Protein AF-A0A194XMP9-F1 (afdb_monomer)

Nearest PDB structures (foldseek):
  2n1g-assembly1_A  TM=3.815E-01  e=3.739E+00  Homo sapiens
  8co1-assembly1_O1  TM=3.368E-01  e=5.743E+00  Deinococcus radiodurans R1 = ATCC 13939 = DSM 20539

Radius of gyration: 33.45 Å; Cα contacts (8 Å, |Δi|>4): 252; chains: 1; bounding box: 95×64×89 Å

Secondary structure (DSSP, 8-state):
-----PPPHHHHHHHHHHHHHH--SS-HHHHHHHHHHHHHHHHHT-HHHHHHHHHHHHHHHHHS-HHHIIIIIHHHHHHHHH-GGGGGTTT-HHHHHHHHHHHHHHIIIII-PPPP------------S-TT-HHHHHHHHHHH-SS-SEEEEE--HHHHHHHHHHHHHT-SSS---EEEEEETTEEEEEE--HHHHHHHHHHHHHHHHHHHHHHTS-HHHHHHHHTTHHHHHHTTPPP-----------------S------------------------------------------

Foldseek 3Di:
DDDPPDDPPVVCVVCLVVLLVPQDLADPVSLVVLLVNLLVCVVVVVLVSNLSSLVSLLVNLLVDDLVCNLPRHLVSVQCLLPDPSNPSVLLDPSLLVSLLSNLLSNLCRQLNDQDDDDLQQAAAQQADPDPPPPLSVVVRVQNRDGNHQKDKDQADPVVVVVVVVSQCVVDPDDDNQWDWDDDDRITMTGGDPRVSVVSNVVSVVSVVVSLVSVVSHPLVSSCSSNPPCSVCSNVSHRDDPPPPPPPPPPPPPPPPPDDDDDDDDDDDDDDDDDDDDDDDDDDDDDDDDDDDDDDDDDD

Structure (mmCIF, N/CA/C/O backbone):
data_AF-A0A194XMP9-F1
#
_entry.id   AF-A0A194XMP9-F1
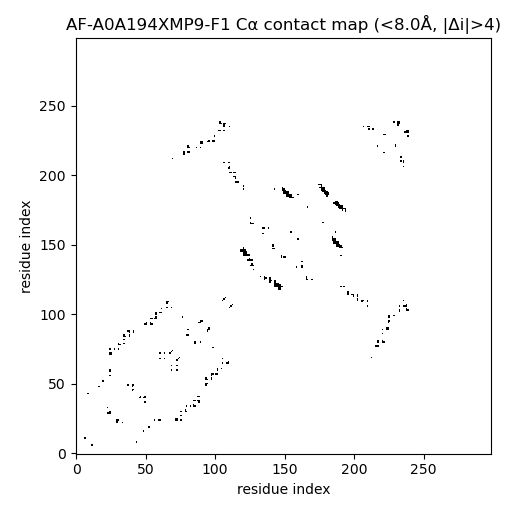#
loop_
_atom_site.group_PDB
_atom_site.id
_atom_site.type_symbol
_atom_site.label_atom_id
_atom_site.label_alt_id
_atom_site.label_comp_id
_atom_site.label_asym_id
_atom_site.label_entity_id
_atom_site.label_seq_id
_atom_site.pdbx_PDB_ins_code
_atom_site.Cartn_x
_atom_site.Cartn_y
_atom_site.Cartn_z
_atom_site.occupancy
_atom_site.B_iso_or_equiv
_atom_site.auth_seq_id
_atom_site.auth_comp_id
_atom_site.auth_asym_id
_atom_site.auth_atom_id
_atom_site.pdbx_PDB_model_num
ATOM 1 N N . MET A 1 1 ? -10.105 19.739 42.565 1.00 37.62 1 MET A N 1
ATOM 2 C CA . MET A 1 1 ? -10.948 18.569 42.892 1.00 37.62 1 MET A CA 1
ATOM 3 C C . MET A 1 1 ? -12.197 18.630 42.027 1.00 37.62 1 MET A C 1
ATOM 5 O O . MET A 1 1 ? -13.155 19.297 42.399 1.00 37.62 1 MET A O 1
ATOM 9 N N . SER A 1 2 ? -12.146 18.039 40.830 1.00 35.66 2 SER A N 1
ATOM 10 C CA . SER A 1 2 ? -13.318 17.951 39.954 1.00 35.66 2 SER A CA 1
ATOM 11 C C . SER A 1 2 ? -14.171 16.788 40.448 1.00 35.66 2 SER A C 1
ATOM 13 O O . SER A 1 2 ? -13.666 15.679 40.593 1.00 35.66 2 SER A O 1
ATOM 15 N N . LYS A 1 3 ? -15.427 17.048 40.814 1.00 40.38 3 LYS A N 1
ATOM 16 C CA . LYS A 1 3 ? -16.376 15.982 41.140 1.00 40.38 3 LYS A CA 1
ATOM 17 C C . LYS A 1 3 ? -16.770 15.335 39.817 1.00 40.38 3 LYS A C 1
ATOM 19 O O . LYS A 1 3 ? -17.573 15.917 39.090 1.00 40.38 3 LYS A O 1
ATOM 24 N N . ASP A 1 4 ? -16.197 14.174 39.514 1.00 48.47 4 ASP A N 1
ATOM 25 C CA . ASP A 1 4 ? -16.590 13.367 38.361 1.00 48.47 4 ASP A CA 1
ATOM 26 C C . ASP A 1 4 ? -18.076 13.029 38.481 1.00 48.47 4 ASP A C 1
ATOM 28 O O . ASP A 1 4 ? -18.499 12.184 39.275 1.00 48.47 4 ASP A O 1
ATOM 32 N N . LYS A 1 5 ? -18.898 13.749 37.716 1.00 57.41 5 LYS A N 1
ATOM 33 C CA . LYS A 1 5 ? -20.313 13.438 37.556 1.00 57.41 5 LYS A CA 1
ATOM 34 C C . LYS A 1 5 ? -20.394 12.153 36.737 1.00 57.41 5 LYS A C 1
ATOM 36 O O . LYS A 1 5 ? -20.405 12.198 35.513 1.00 57.41 5 LYS A O 1
ATOM 41 N N . LYS A 1 6 ? -20.424 11.003 37.414 1.00 68.75 6 LYS A N 1
ATOM 42 C CA . LYS A 1 6 ? -20.702 9.719 36.766 1.00 68.75 6 LYS A CA 1
ATOM 43 C C . LYS A 1 6 ? -22.128 9.745 36.222 1.00 68.75 6 LYS A C 1
ATOM 45 O O . LYS A 1 6 ? -23.075 9.962 36.979 1.00 68.75 6 LYS A O 1
ATOM 50 N N . ILE A 1 7 ? -22.269 9.545 34.916 1.00 72.38 7 ILE A N 1
ATOM 51 C CA . ILE A 1 7 ? -23.570 9.347 34.277 1.00 72.38 7 ILE A CA 1
ATOM 52 C C . ILE A 1 7 ? -24.155 8.036 34.836 1.00 72.38 7 ILE A C 1
ATOM 54 O O . ILE A 1 7 ? -23.459 7.021 34.826 1.00 72.38 7 ILE A O 1
ATOM 58 N N . PRO A 1 8 ? -25.392 8.033 35.362 1.00 81.00 8 PRO A N 1
ATOM 59 C CA . PRO A 1 8 ? -26.067 6.805 35.773 1.00 81.00 8 PRO A CA 1
ATOM 60 C C . PRO A 1 8 ? -26.157 5.790 34.624 1.00 81.00 8 PRO A C 1
ATOM 62 O O . PRO A 1 8 ? -26.529 6.169 33.514 1.00 81.00 8 PRO A O 1
ATOM 65 N N . SER A 1 9 ? -25.887 4.506 34.890 1.00 77.19 9 SER A N 1
ATOM 66 C CA . SER A 1 9 ? -25.814 3.454 33.857 1.00 77.19 9 SER A CA 1
ATOM 67 C C . SER A 1 9 ? -27.059 3.378 32.964 1.00 77.19 9 SER A C 1
ATOM 69 O O . SER A 1 9 ? -26.938 3.252 31.752 1.00 77.19 9 SER A O 1
ATOM 71 N N . TYR A 1 10 ? -28.255 3.567 33.533 1.00 81.00 10 TYR A N 1
ATOM 72 C CA . TYR A 1 10 ? -29.507 3.550 32.766 1.00 81.00 10 TYR A CA 1
ATOM 73 C C . TYR A 1 10 ? -29.615 4.712 31.761 1.00 81.00 10 TYR A C 1
ATOM 75 O O . TYR A 1 10 ? -30.151 4.539 30.671 1.00 81.00 10 TYR A O 1
ATOM 83 N N . LEU A 1 11 ? -29.092 5.901 32.094 1.00 78.38 11 LEU A N 1
ATOM 84 C CA . LEU A 1 11 ? -29.067 7.031 31.157 1.00 78.38 11 LEU A CA 1
ATOM 85 C C . LEU A 1 11 ? -28.063 6.785 30.038 1.00 78.38 11 LEU A C 1
ATOM 87 O O . LEU A 1 11 ? -28.318 7.169 28.900 1.00 78.38 11 LEU A O 1
ATOM 91 N N . PHE A 1 12 ? -26.942 6.134 30.350 1.00 82.81 12 PHE A N 1
ATOM 92 C CA . PHE A 1 12 ? -25.977 5.743 29.335 1.00 82.81 12 PHE A CA 1
ATOM 93 C C . PHE A 1 12 ? -26.604 4.773 28.331 1.00 82.81 12 PHE A C 1
ATOM 95 O O . PHE A 1 12 ? -26.549 5.044 27.139 1.00 82.81 12 PHE A O 1
ATOM 102 N N . GLU A 1 13 ? -27.277 3.716 28.792 1.00 77.88 13 GLU A N 1
ATOM 103 C CA . GLU A 1 13 ? -27.968 2.754 27.921 1.00 77.88 13 GLU A CA 1
ATOM 104 C C . GLU A 1 13 ? -29.004 3.421 27.002 1.00 77.88 13 GLU A C 1
ATOM 106 O O . GLU A 1 13 ? -29.062 3.112 25.812 1.00 77.88 13 GLU A O 1
ATOM 111 N N . ILE A 1 14 ? -29.769 4.391 27.520 1.00 82.25 14 ILE A N 1
ATOM 112 C CA . ILE A 1 14 ? -30.764 5.143 26.737 1.00 82.25 14 ILE A CA 1
ATOM 113 C C . ILE A 1 14 ? -30.101 6.022 25.664 1.00 82.25 14 ILE A C 1
ATOM 115 O O . ILE A 1 14 ? -30.605 6.128 24.546 1.00 82.25 14 ILE A O 1
ATOM 119 N N . LEU A 1 15 ? -28.980 6.671 25.988 1.00 83.62 15 LEU A N 1
ATOM 120 C CA . LEU A 1 15 ? -28.307 7.621 25.093 1.00 83.62 15 LEU A CA 1
ATOM 121 C C . LEU A 1 15 ? -27.335 6.950 24.116 1.00 83.62 15 LEU A C 1
ATOM 123 O O . LEU A 1 15 ? -26.986 7.535 23.087 1.00 83.62 15 LEU A O 1
ATOM 127 N N . LEU A 1 16 ? -26.904 5.727 24.420 1.00 81.31 16 LEU A N 1
ATOM 128 C CA . LEU A 1 16 ? -25.871 5.014 23.686 1.00 81.31 16 LEU A CA 1
ATOM 129 C C . LEU A 1 16 ? -26.205 4.824 22.198 1.00 81.31 16 LEU A C 1
ATOM 131 O O . LEU A 1 16 ? -25.337 5.134 21.387 1.00 81.31 16 LEU A O 1
ATOM 135 N N . PRO A 1 17 ? -27.418 4.414 21.771 1.00 79.56 17 PRO A N 1
ATOM 136 C CA . PRO A 1 17 ? -27.735 4.306 20.345 1.00 79.56 17 PRO A CA 1
ATOM 137 C C . PRO A 1 17 ? -27.506 5.618 19.581 1.00 79.56 17 PRO A C 1
ATOM 139 O O . PRO A 1 17 ? -26.859 5.616 18.536 1.00 79.56 17 PRO A O 1
ATOM 142 N N . SER A 1 18 ? -27.953 6.748 20.134 1.00 80.75 18 SER A N 1
ATOM 143 C CA . SER A 1 18 ? -27.759 8.073 19.533 1.00 80.75 18 SER A CA 1
ATOM 144 C C . SER A 1 18 ? -26.287 8.483 19.513 1.00 80.75 18 SER A C 1
ATOM 146 O O . SER A 1 18 ? -25.808 9.024 18.514 1.00 80.75 18 SER A O 1
ATOM 148 N N . ALA A 1 19 ? -25.543 8.177 20.581 1.00 77.62 19 ALA A N 1
ATOM 149 C CA . ALA A 1 19 ? -24.105 8.414 20.636 1.00 77.62 19 ALA A CA 1
ATOM 150 C C . ALA A 1 19 ? -23.386 7.629 19.529 1.00 77.62 19 ALA A C 1
ATOM 152 O O . ALA A 1 19 ? -22.671 8.232 18.730 1.00 77.62 19 ALA A O 1
ATOM 153 N N . ILE A 1 20 ? -23.663 6.326 19.396 1.00 74.62 20 ILE A N 1
ATOM 154 C CA . ILE A 1 20 ? -23.147 5.465 18.317 1.00 74.62 20 ILE A CA 1
ATOM 155 C C . ILE A 1 20 ? -23.481 6.053 16.948 1.00 74.62 20 ILE A C 1
ATOM 157 O O . ILE A 1 20 ? -22.659 5.991 16.025 1.00 74.62 20 ILE A O 1
ATOM 161 N N . GLU A 1 21 ? -24.665 6.655 16.803 1.00 78.69 21 GLU A N 1
ATOM 162 C CA . GLU A 1 21 ? -25.037 7.311 15.560 1.00 78.69 21 GLU A CA 1
ATOM 163 C C . GLU A 1 21 ? -24.149 8.511 15.216 1.00 78.69 21 GLU A C 1
ATOM 165 O O . GLU A 1 21 ? -23.629 8.598 14.096 1.00 78.69 21 GLU A O 1
ATOM 170 N N . SER A 1 22 ? -23.868 9.336 16.221 1.00 79.00 22 SER A N 1
ATOM 171 C CA . SER A 1 22 ? -23.051 10.546 16.110 1.00 79.00 22 SER A CA 1
ATOM 172 C C . SER A 1 22 ? -21.535 10.318 16.043 1.00 79.00 22 SER A C 1
ATOM 174 O O . SER A 1 22 ? -20.819 11.209 15.592 1.00 79.00 22 SER A O 1
ATOM 176 N N . LEU A 1 23 ? -21.023 9.142 16.434 1.00 74.88 23 LEU A N 1
ATOM 177 C CA . LEU A 1 23 ? -19.578 8.886 16.481 1.00 74.88 23 LEU A CA 1
ATOM 178 C C . LEU A 1 23 ? -18.920 9.030 15.100 1.00 74.88 23 LEU A C 1
ATOM 180 O O . LEU A 1 23 ? -19.107 8.208 14.192 1.00 74.88 23 LEU A O 1
ATOM 184 N N . GLY A 1 24 ? -18.135 10.095 14.946 1.00 74.75 24 GLY A N 1
ATOM 185 C CA . GLY A 1 24 ? -17.289 10.373 13.792 1.00 74.75 24 GLY A CA 1
ATOM 186 C C . GLY A 1 24 ? -15.834 10.011 14.075 1.00 74.75 24 GLY A C 1
ATOM 187 O O . GLY A 1 24 ? -15.308 10.324 15.135 1.00 74.75 24 GLY A O 1
ATOM 188 N N . ILE A 1 25 ? -15.166 9.375 13.110 1.00 77.81 25 ILE A N 1
ATOM 189 C CA . ILE A 1 25 ? -13.718 9.094 13.181 1.00 77.81 25 ILE A CA 1
ATOM 190 C C . ILE A 1 25 ? -12.910 10.383 12.918 1.00 77.81 25 ILE A C 1
ATOM 192 O O . ILE A 1 25 ? -11.761 10.505 13.323 1.00 77.81 25 ILE A O 1
ATOM 196 N N . SER A 1 26 ? -13.515 11.380 12.271 1.00 76.31 26 SER A N 1
ATOM 197 C CA . SER A 1 26 ? -12.803 12.558 11.767 1.00 76.31 26 SER A CA 1
ATOM 198 C C . SER A 1 26 ? -12.586 13.687 12.773 1.00 76.31 26 SER A C 1
ATOM 200 O O . SER A 1 26 ? -11.750 14.547 12.518 1.00 76.31 26 SER A O 1
ATOM 202 N N . ASP A 1 27 ? -13.312 13.709 13.889 1.00 79.12 27 ASP A N 1
ATOM 203 C CA . ASP A 1 27 ? -13.224 14.787 14.877 1.00 79.12 27 ASP A CA 1
ATOM 204 C C . ASP A 1 27 ? -12.345 14.373 16.063 1.00 79.12 27 ASP A C 1
ATOM 206 O O . ASP A 1 27 ? -12.645 13.402 16.755 1.00 79.12 27 ASP A O 1
ATOM 210 N N . SER A 1 28 ? -11.266 15.118 16.310 1.00 72.38 28 SER A N 1
ATOM 211 C CA . SER A 1 28 ? -10.311 14.825 17.382 1.00 72.38 28 SER A CA 1
ATOM 212 C C . SER A 1 28 ? -10.921 14.940 18.777 1.00 72.38 28 SER A C 1
ATOM 214 O O . SER A 1 28 ? -10.560 14.159 19.659 1.00 72.38 28 SER A O 1
ATOM 216 N N . ALA A 1 29 ? -11.891 15.840 18.974 1.00 73.38 29 ALA A N 1
ATOM 217 C CA . ALA A 1 29 ? -12.620 15.947 20.237 1.00 73.38 29 ALA A CA 1
ATOM 218 C C . ALA A 1 29 ? -13.462 14.688 20.513 1.00 73.38 29 ALA A C 1
ATOM 220 O O . ALA A 1 29 ? -13.669 14.305 21.664 1.00 73.38 29 ALA A O 1
ATOM 221 N N . SER A 1 30 ? -13.887 13.995 19.455 1.00 79.50 30 SER A N 1
ATOM 222 C CA . SER A 1 30 ? -14.651 12.753 19.544 1.00 79.50 30 SER A CA 1
ATOM 223 C C . SER A 1 30 ? -13.789 11.526 19.877 1.00 79.50 30 SER A C 1
ATOM 225 O O . SER A 1 30 ? -14.334 10.511 20.309 1.00 79.50 30 SER A O 1
ATOM 227 N N . HIS A 1 31 ? -12.458 11.577 19.727 1.00 82.38 31 HIS A N 1
ATOM 228 C CA . HIS A 1 31 ? -11.604 10.390 19.903 1.00 82.38 31 HIS A CA 1
ATOM 229 C C . HIS A 1 31 ? -11.550 9.895 21.352 1.00 82.38 31 HIS A C 1
ATOM 231 O O . HIS A 1 31 ? -11.641 8.691 21.586 1.00 82.38 31 HIS A O 1
ATOM 237 N N . GLN A 1 32 ? -11.461 10.806 22.324 1.00 82.38 32 GLN A N 1
ATOM 238 C CA . GLN A 1 32 ? -11.478 10.448 23.746 1.00 82.38 32 GLN A CA 1
ATOM 239 C C . GLN A 1 32 ? -12.844 9.876 24.158 1.00 82.38 32 GLN A C 1
ATOM 241 O O . GLN A 1 32 ? -12.911 8.848 24.831 1.00 82.38 32 GLN A O 1
ATOM 246 N N . ASN A 1 33 ? -13.930 10.466 23.647 1.00 85.31 33 ASN A N 1
ATOM 247 C CA . ASN A 1 33 ? -15.290 9.978 23.882 1.00 85.31 33 ASN A CA 1
ATOM 248 C C . ASN A 1 33 ? -15.477 8.546 23.358 1.00 85.31 33 ASN A C 1
ATOM 250 O O . ASN A 1 33 ? -16.122 7.735 24.015 1.00 85.31 33 ASN A O 1
ATOM 254 N N . ILE A 1 34 ? -14.894 8.199 22.201 1.00 87.25 34 ILE A N 1
ATOM 255 C CA . ILE A 1 34 ? -14.946 6.827 21.664 1.00 87.25 34 ILE A CA 1
ATOM 256 C C . ILE A 1 34 ? -14.347 5.832 22.661 1.00 87.25 34 ILE A C 1
ATOM 258 O O . ILE A 1 34 ? -14.942 4.785 22.912 1.00 87.25 34 ILE A O 1
ATOM 262 N N . ILE A 1 35 ? -13.185 6.154 23.230 1.00 87.19 35 ILE A N 1
ATOM 263 C CA . ILE A 1 35 ? -12.481 5.278 24.172 1.00 87.19 35 ILE A CA 1
ATOM 264 C C . ILE A 1 35 ? -13.309 5.094 25.441 1.00 87.19 35 ILE A C 1
ATOM 266 O O . ILE A 1 35 ? -13.535 3.963 25.864 1.00 87.19 35 ILE A O 1
ATOM 270 N N . GLU A 1 36 ? -13.812 6.190 26.007 1.00 87.62 36 GLU A N 1
ATOM 271 C CA . GLU A 1 36 ? -14.637 6.158 27.216 1.00 87.62 36 GLU A CA 1
ATOM 272 C C . GLU A 1 36 ? -15.916 5.345 27.010 1.00 87.62 36 GLU A C 1
ATOM 274 O O . GLU A 1 36 ? -16.242 4.491 27.835 1.00 87.62 36 GLU A O 1
ATOM 279 N N . VAL A 1 37 ? -16.607 5.540 25.883 1.00 88.56 37 VAL A N 1
ATOM 280 C CA . VAL A 1 37 ? -17.827 4.792 25.553 1.00 88.56 37 VAL A CA 1
ATOM 281 C C . VAL A 1 37 ? -17.521 3.304 25.368 1.00 88.56 37 VAL A C 1
ATOM 283 O O . VAL A 1 37 ? -18.254 2.477 25.907 1.00 88.56 37 VAL A O 1
ATOM 286 N N . LEU A 1 38 ? -16.442 2.939 24.662 1.00 90.06 38 LEU A N 1
ATOM 287 C CA . LEU A 1 38 ? -16.038 1.535 24.493 1.00 90.06 38 LEU A CA 1
ATOM 288 C C . LEU A 1 38 ? -15.710 0.872 25.838 1.00 90.06 38 LEU A C 1
ATOM 290 O O . LEU A 1 38 ? -16.202 -0.222 26.122 1.00 90.06 38 LEU A O 1
ATOM 294 N N . SER A 1 39 ? -14.929 1.544 26.686 1.00 89.56 39 SER A N 1
ATOM 295 C CA . SER A 1 39 ? -14.577 1.052 28.021 1.00 89.56 39 SER A CA 1
ATOM 296 C C . SER A 1 39 ? -15.803 0.922 28.926 1.00 89.56 39 SER A C 1
ATOM 298 O O . SER A 1 39 ? -15.929 -0.055 29.671 1.00 89.56 39 SER A O 1
ATOM 300 N N . HIS A 1 40 ? -16.748 1.861 28.844 1.00 89.56 40 HIS A N 1
ATOM 301 C CA . HIS A 1 40 ? -17.976 1.806 29.631 1.00 89.56 40 HIS A CA 1
ATOM 302 C C . HIS A 1 40 ? -18.917 0.692 29.160 1.00 89.56 40 HIS A C 1
ATOM 304 O O . HIS A 1 40 ? -19.426 -0.054 29.995 1.00 89.56 40 HIS A O 1
ATOM 310 N N . CYS A 1 41 ? -19.074 0.500 27.843 1.00 90.31 41 CYS A N 1
ATOM 311 C CA . CYS A 1 41 ? -19.833 -0.627 27.291 1.00 90.31 41 CYS A CA 1
ATOM 312 C C . CYS A 1 41 ? -19.286 -1.963 27.802 1.00 90.31 41 CYS A C 1
ATOM 314 O O . CYS A 1 41 ? -20.056 -2.817 28.233 1.00 90.31 41 CYS A O 1
ATOM 316 N N . GLN A 1 42 ? -17.959 -2.121 27.822 1.00 91.38 42 GLN A N 1
ATOM 317 C CA . GLN A 1 42 ? -17.336 -3.321 28.373 1.00 91.38 42 GLN A CA 1
ATOM 318 C C . GLN A 1 42 ? -17.598 -3.477 29.877 1.00 91.38 42 GLN A C 1
ATOM 320 O O . GLN A 1 42 ? -17.930 -4.569 30.328 1.00 91.38 42 GLN A O 1
ATOM 325 N N . THR A 1 43 ? -17.481 -2.394 30.649 1.00 91.38 43 THR A N 1
ATOM 326 C CA . THR A 1 43 ? -17.716 -2.410 32.105 1.00 91.38 43 THR A CA 1
ATOM 327 C C . THR A 1 43 ? -19.152 -2.811 32.454 1.00 91.38 43 THR A C 1
ATOM 329 O O . THR A 1 43 ? -19.374 -3.488 33.454 1.00 91.38 43 THR A O 1
ATOM 332 N N . LEU A 1 44 ? -20.121 -2.415 31.625 1.00 91.06 44 LEU A N 1
ATOM 333 C CA . LEU A 1 44 ? -21.540 -2.733 31.797 1.00 91.06 44 LEU A CA 1
ATOM 334 C C . LEU A 1 44 ? -21.965 -4.066 31.151 1.00 91.06 44 LEU A C 1
ATOM 336 O O . LEU A 1 44 ? -23.112 -4.470 31.305 1.00 91.06 44 LEU A O 1
ATOM 340 N N . GLY A 1 45 ? -21.079 -4.757 30.426 1.00 92.31 45 GLY A N 1
ATOM 341 C CA . GLY A 1 45 ? -21.421 -6.001 29.724 1.00 92.31 45 GLY A CA 1
ATOM 342 C C . GLY A 1 45 ? -22.266 -5.813 28.453 1.00 92.31 45 GLY A C 1
ATOM 343 O O . GLY A 1 45 ? -22.866 -6.773 27.969 1.00 92.31 45 GLY A O 1
ATOM 344 N N . LEU A 1 46 ? -22.288 -4.606 27.877 1.00 92.44 46 LEU A N 1
ATOM 345 C CA . LEU A 1 46 ? -23.039 -4.243 26.665 1.00 92.44 46 LEU A CA 1
ATOM 346 C C . LEU A 1 46 ? -22.318 -4.721 25.389 1.00 92.44 46 LEU A C 1
ATOM 348 O O . LEU A 1 46 ? -21.831 -3.940 24.565 1.00 92.44 46 LEU A O 1
ATOM 352 N N . SER A 1 47 ? -22.185 -6.041 25.255 1.00 92.50 47 SER A N 1
ATOM 353 C CA . SER A 1 47 ? -21.407 -6.686 24.188 1.00 92.50 47 SER A CA 1
ATOM 354 C C . SER A 1 47 ? -21.971 -6.441 22.780 1.00 92.50 47 SER A C 1
ATOM 356 O O . SER A 1 47 ? -21.198 -6.199 21.848 1.00 92.50 47 SER A O 1
ATOM 358 N N . SER A 1 48 ? -23.299 -6.429 22.620 1.00 90.75 48 SER A N 1
ATOM 359 C CA . SER A 1 48 ? -23.985 -6.128 21.354 1.00 90.75 48 SER A CA 1
ATOM 360 C C . SER A 1 48 ? -23.695 -4.714 20.857 1.00 90.75 48 SER A C 1
ATOM 362 O O . SER A 1 48 ? -23.435 -4.492 19.673 1.00 90.75 48 SER A O 1
ATOM 364 N N . GLU A 1 49 ? -23.701 -3.745 21.763 1.00 91.12 49 GLU A N 1
ATOM 365 C CA . GLU A 1 49 ? -23.460 -2.340 21.478 1.00 91.12 49 GLU A CA 1
ATOM 366 C C . GLU A 1 49 ? -21.999 -2.112 21.109 1.00 91.12 49 GLU A C 1
ATOM 368 O O . GLU A 1 49 ? -21.725 -1.453 20.104 1.00 91.12 49 GLU A O 1
ATOM 373 N N . LEU A 1 50 ? -21.072 -2.727 21.849 1.00 92.38 50 LEU A N 1
ATOM 374 C CA . LEU A 1 50 ? -19.645 -2.711 21.537 1.00 92.38 50 LEU A CA 1
ATOM 375 C C . LEU A 1 50 ? -19.363 -3.325 20.153 1.00 92.38 50 LEU A C 1
ATOM 377 O O . LEU A 1 50 ? -18.604 -2.762 19.355 1.00 92.38 50 LEU A O 1
ATOM 381 N N . GLN A 1 51 ? -20.008 -4.445 19.818 1.00 93.88 51 GLN A N 1
ATOM 382 C CA . GLN A 1 51 ? -19.908 -5.049 18.489 1.00 93.88 51 GLN A CA 1
ATOM 383 C C . GLN A 1 51 ? -20.462 -4.121 17.400 1.00 93.88 51 GLN A C 1
ATOM 385 O O . GLN A 1 51 ? -19.817 -3.913 16.372 1.00 93.88 51 GLN A O 1
ATOM 390 N N . ARG A 1 52 ? -21.630 -3.510 17.622 1.00 91.31 52 ARG A N 1
ATOM 391 C CA . ARG A 1 52 ? -22.232 -2.553 16.682 1.00 91.31 52 ARG A CA 1
ATOM 392 C C . ARG A 1 52 ? -21.335 -1.331 16.463 1.00 91.31 52 ARG A C 1
ATOM 394 O O . ARG A 1 52 ? -21.156 -0.905 15.323 1.00 91.31 52 ARG A O 1
ATOM 401 N N . MET A 1 53 ? -20.739 -0.800 17.529 1.00 91.25 53 MET A N 1
ATOM 402 C CA . MET A 1 53 ? -19.796 0.320 17.478 1.00 91.25 53 MET A CA 1
ATOM 403 C C . MET A 1 53 ? -18.560 -0.003 16.651 1.00 91.25 53 MET A C 1
ATOM 405 O O . MET A 1 53 ? -18.254 0.705 15.694 1.00 91.25 53 MET A O 1
ATOM 409 N N . THR A 1 54 ? -17.868 -1.088 16.995 1.00 93.94 54 THR A N 1
ATOM 410 C CA . THR A 1 54 ? -16.640 -1.510 16.307 1.00 93.94 54 THR A CA 1
ATOM 411 C C . THR A 1 54 ? -16.906 -1.843 14.837 1.00 93.94 54 THR A C 1
ATOM 413 O O . THR A 1 54 ? -16.129 -1.450 13.965 1.00 93.94 54 THR A O 1
ATOM 416 N N . ALA A 1 55 ? -18.047 -2.460 14.517 1.00 94.00 55 ALA A N 1
ATOM 417 C CA . ALA A 1 55 ? -18.471 -2.696 13.137 1.00 94.00 55 ALA A CA 1
ATOM 418 C C . ALA A 1 55 ? -18.742 -1.390 12.370 1.00 94.00 55 ALA A C 1
ATOM 420 O O . ALA A 1 55 ? -18.340 -1.252 11.212 1.00 94.00 55 ALA A O 1
ATOM 421 N N . LYS A 1 56 ? -19.395 -0.408 13.003 1.00 91.38 56 LYS A N 1
ATOM 422 C CA . LYS A 1 56 ? -19.643 0.905 12.396 1.00 91.38 56 LYS A CA 1
ATOM 423 C C . LYS A 1 56 ? -18.345 1.678 12.163 1.00 91.38 56 LYS A C 1
ATOM 425 O O . LYS A 1 56 ? -18.162 2.231 11.082 1.00 91.38 56 LYS A O 1
ATOM 430 N N . MET A 1 57 ? -17.441 1.685 13.142 1.00 92.00 57 MET A N 1
ATOM 431 C CA . MET A 1 57 ? -16.116 2.292 13.008 1.00 92.00 57 MET A CA 1
ATOM 432 C C . MET A 1 57 ? -15.317 1.633 11.886 1.00 92.00 57 MET A C 1
ATOM 434 O O . MET A 1 57 ? -14.753 2.334 11.055 1.00 92.00 57 MET A O 1
ATOM 438 N N . THR A 1 58 ? -15.333 0.298 11.813 1.00 94.88 58 THR A N 1
ATOM 439 C CA . THR A 1 58 ? -14.712 -0.443 10.707 1.00 94.88 58 THR A CA 1
ATOM 440 C C . THR A 1 58 ? -15.267 0.043 9.373 1.00 94.88 58 THR A C 1
ATOM 442 O O . THR A 1 58 ? -14.505 0.470 8.520 1.00 94.88 58 THR A O 1
ATOM 445 N N . ARG A 1 59 ? -16.592 0.056 9.199 1.00 93.88 59 ARG A N 1
ATOM 446 C CA . ARG A 1 59 ? -17.228 0.470 7.940 1.00 93.88 59 ARG A CA 1
ATOM 447 C C . ARG A 1 59 ? -16.853 1.893 7.534 1.00 93.88 59 ARG A C 1
ATOM 449 O O . ARG A 1 59 ? -16.401 2.095 6.415 1.00 93.88 59 ARG A O 1
ATOM 456 N N . LYS A 1 60 ? -16.952 2.847 8.465 1.00 91.62 60 LYS A N 1
ATOM 457 C CA . LYS A 1 60 ? -16.546 4.236 8.220 1.00 91.62 60 LYS A CA 1
ATOM 458 C C . LYS A 1 60 ? -15.070 4.333 7.837 1.00 91.62 60 LYS A C 1
ATOM 460 O O . LYS A 1 60 ? -14.736 5.087 6.937 1.00 91.62 60 LYS A O 1
ATOM 465 N N . ALA A 1 61 ? -14.194 3.567 8.486 1.00 91.81 61 ALA A N 1
ATOM 466 C CA . ALA A 1 61 ? -12.778 3.526 8.135 1.00 91.81 61 ALA A CA 1
ATOM 467 C C . ALA A 1 61 ? -12.546 3.003 6.708 1.00 91.81 61 ALA A C 1
ATOM 469 O O . ALA A 1 61 ? -11.718 3.552 5.991 1.00 91.81 61 ALA A O 1
ATOM 470 N N . LEU A 1 62 ? -13.303 1.990 6.276 1.00 92.81 62 LEU A N 1
ATOM 471 C CA . LEU A 1 62 ? -13.227 1.443 4.915 1.00 92.81 62 LEU A CA 1
ATOM 472 C C . LEU A 1 62 ? -13.782 2.406 3.846 1.00 92.81 62 LEU A C 1
ATOM 474 O O . LEU A 1 62 ? -13.372 2.337 2.693 1.00 92.81 62 LEU A O 1
ATOM 478 N N . GLU A 1 63 ? -14.692 3.312 4.213 1.00 92.44 63 GLU A N 1
ATOM 479 C CA . GLU A 1 63 ? -15.262 4.334 3.318 1.00 92.44 63 GLU A CA 1
ATOM 480 C C . GLU A 1 63 ? -14.347 5.562 3.136 1.00 92.44 63 GLU A C 1
ATOM 482 O O . GLU A 1 63 ? -14.531 6.346 2.202 1.00 92.44 63 GLU A O 1
ATOM 487 N N . ILE A 1 64 ? -13.353 5.753 4.013 1.00 90.25 64 ILE A N 1
ATOM 488 C CA . ILE A 1 64 ? -12.396 6.861 3.908 1.00 90.25 64 ILE A CA 1
ATOM 489 C C . ILE A 1 64 ? -11.503 6.657 2.676 1.00 90.25 64 ILE A C 1
ATOM 491 O O . ILE A 1 64 ? -10.966 5.575 2.439 1.00 90.25 64 ILE A O 1
ATOM 495 N N . ARG A 1 65 ? -11.309 7.733 1.902 1.00 88.75 65 ARG A N 1
ATOM 496 C CA . ARG A 1 65 ? -10.398 7.746 0.746 1.00 88.75 65 ARG A CA 1
ATOM 497 C C . ARG A 1 65 ? -8.969 7.423 1.181 1.00 88.75 65 ARG A C 1
ATOM 499 O O . ARG A 1 65 ? -8.514 7.947 2.195 1.00 88.75 65 ARG A O 1
ATOM 506 N N . ASP A 1 66 ? -8.247 6.661 0.360 1.00 88.69 66 ASP A N 1
ATOM 507 C CA . ASP A 1 66 ? -6.904 6.146 0.674 1.00 88.69 66 ASP A CA 1
ATOM 508 C C . ASP A 1 66 ? -5.936 7.231 1.190 1.00 88.69 66 ASP A C 1
ATOM 510 O O . ASP A 1 66 ? -5.206 7.018 2.154 1.00 88.69 66 ASP A O 1
ATOM 514 N N . GLU A 1 67 ? -5.981 8.427 0.597 1.00 87.00 67 GLU A N 1
ATOM 515 C CA . GLU A 1 67 ? -5.128 9.574 0.945 1.00 87.00 67 GLU A CA 1
ATOM 516 C C . GLU A 1 67 ? -5.414 10.193 2.333 1.00 87.00 67 GLU A C 1
ATOM 518 O O . GLU A 1 67 ? -4.581 10.918 2.871 1.00 87.00 67 GLU A O 1
ATOM 523 N N . HIS A 1 68 ? -6.569 9.889 2.936 1.00 87.81 68 HIS A N 1
ATOM 524 C CA . HIS A 1 68 ? -6.987 10.391 4.252 1.00 87.81 68 HIS A CA 1
ATOM 525 C C . HIS A 1 68 ? -6.910 9.334 5.362 1.00 87.81 68 HIS A C 1
ATOM 527 O O . HIS A 1 68 ? -7.116 9.664 6.531 1.00 87.81 68 HIS A O 1
ATOM 533 N N . LEU A 1 69 ? -6.612 8.068 5.044 1.00 89.56 69 LEU A N 1
ATOM 534 C CA . LEU A 1 69 ? -6.519 7.014 6.061 1.00 89.56 69 LEU A CA 1
ATOM 535 C C . LEU A 1 69 ? -5.444 7.341 7.108 1.00 89.56 69 LEU A C 1
ATOM 537 O O . LEU A 1 69 ? -5.720 7.271 8.308 1.00 89.56 69 LEU A O 1
ATOM 541 N N . ASP A 1 70 ? -4.268 7.783 6.659 1.00 90.31 70 ASP A N 1
ATOM 542 C CA . ASP A 1 70 ? -3.130 8.138 7.519 1.00 90.31 70 ASP A CA 1
ATOM 543 C C . ASP A 1 70 ? -3.398 9.343 8.424 1.00 90.31 70 ASP A C 1
ATOM 545 O O . ASP A 1 70 ? -2.972 9.363 9.580 1.00 90.31 70 ASP A O 1
ATOM 549 N N . SER A 1 71 ? -4.079 10.363 7.898 1.00 89.75 71 SER A N 1
ATOM 550 C CA . SER A 1 71 ? -4.258 11.653 8.570 1.00 89.75 71 SER A CA 1
ATOM 551 C C . SER A 1 71 ? -5.531 11.732 9.409 1.00 89.75 71 SER A C 1
ATOM 553 O O . SER A 1 71 ? -5.574 12.515 10.354 1.00 89.75 71 SER A O 1
ATOM 555 N N . VAL A 1 72 ? -6.547 10.921 9.097 1.00 88.38 72 VAL A N 1
ATOM 556 C CA . VAL A 1 72 ? -7.868 10.981 9.739 1.00 88.38 72 VAL A CA 1
ATOM 557 C C . VAL A 1 72 ? -8.166 9.713 10.531 1.00 88.38 72 VAL A C 1
ATOM 559 O O . VAL A 1 72 ? -8.515 9.790 11.704 1.00 88.38 72 VAL A O 1
ATOM 562 N N . CYS A 1 73 ? -8.018 8.536 9.917 1.00 91.25 73 CYS A N 1
ATOM 563 C CA . CYS A 1 73 ? -8.455 7.282 10.530 1.00 91.25 73 CYS A CA 1
ATOM 564 C C . CYS A 1 73 ? -7.441 6.738 11.540 1.00 91.25 73 CYS A C 1
ATOM 566 O O . CYS A 1 73 ? -7.766 6.507 12.703 1.00 91.25 73 CYS A O 1
ATOM 568 N N . LEU A 1 74 ? -6.196 6.532 11.113 1.00 93.75 74 LEU A N 1
ATOM 569 C CA . LEU A 1 74 ? -5.173 5.884 11.935 1.00 93.75 74 LEU A CA 1
ATOM 570 C C . LEU A 1 74 ? -4.802 6.638 13.227 1.00 93.75 74 LEU A C 1
ATOM 572 O O . LEU A 1 74 ? -4.487 5.965 14.209 1.00 93.75 74 LEU A O 1
ATOM 576 N N . PRO A 1 75 ? -4.865 7.983 13.321 1.00 93.06 75 PRO A N 1
ATOM 577 C CA . PRO A 1 75 ? -4.690 8.683 14.593 1.00 93.06 75 PRO A CA 1
ATOM 578 C C . PRO A 1 75 ? -5.669 8.232 15.685 1.00 93.06 75 PRO A C 1
ATOM 580 O O . PRO A 1 75 ? -5.245 8.057 16.824 1.00 93.06 75 PRO A O 1
ATOM 583 N N . VAL A 1 76 ? -6.933 7.957 15.342 1.00 90.81 76 VAL A N 1
ATOM 584 C CA . VAL A 1 76 ? -7.947 7.494 16.311 1.00 90.81 76 VAL A CA 1
ATOM 585 C C . VAL A 1 76 ? -7.566 6.136 16.878 1.00 90.81 76 VAL A C 1
ATOM 587 O O . VAL A 1 76 ? -7.588 5.917 18.085 1.00 90.81 76 VAL A O 1
ATOM 590 N N . PHE A 1 77 ? -7.169 5.222 15.993 1.00 93.75 77 PHE A N 1
ATOM 591 C CA . PHE A 1 77 ? -6.748 3.876 16.365 1.00 93.75 77 PHE A CA 1
ATOM 592 C C . PHE A 1 77 ? -5.475 3.920 17.216 1.00 93.75 77 PHE A C 1
ATOM 594 O O . PHE A 1 77 ? -5.364 3.201 18.203 1.00 93.75 77 PHE A O 1
ATOM 601 N N . ARG A 1 78 ? -4.534 4.821 16.910 1.00 94.75 78 ARG A N 1
ATOM 602 C CA . ARG A 1 78 ? -3.367 5.042 17.776 1.00 94.75 78 ARG A CA 1
ATOM 603 C C . ARG A 1 78 ? -3.777 5.507 19.167 1.00 94.75 78 ARG A C 1
ATOM 605 O O . ARG A 1 78 ? -3.301 4.934 20.141 1.00 94.75 78 ARG A O 1
ATOM 612 N N . LEU A 1 79 ? -4.687 6.478 19.266 1.00 92.19 79 LEU A N 1
ATOM 613 C CA . LEU A 1 79 ? -5.156 6.976 20.559 1.00 92.19 79 LEU A CA 1
ATOM 614 C C . LEU A 1 79 ? -5.833 5.873 21.382 1.00 92.19 79 LEU A C 1
ATOM 616 O O . LEU A 1 79 ? -5.559 5.753 22.574 1.00 92.19 79 LEU A O 1
ATOM 620 N N . ILE A 1 80 ? -6.662 5.039 20.745 1.00 92.25 80 ILE A N 1
ATOM 621 C CA . ILE A 1 80 ? -7.304 3.898 21.406 1.00 92.25 80 ILE A CA 1
ATOM 622 C C . ILE A 1 80 ? -6.247 2.942 21.968 1.00 92.25 80 ILE A C 1
ATOM 624 O O . ILE A 1 80 ? -6.360 2.564 23.126 1.00 92.25 80 ILE A O 1
ATOM 628 N N . LEU A 1 81 ? -5.206 2.579 21.208 1.00 94.25 81 LEU A N 1
ATOM 629 C CA . LEU A 1 81 ? -4.149 1.698 21.730 1.00 94.25 81 LEU A CA 1
ATOM 630 C C . LEU A 1 81 ? -3.308 2.341 22.836 1.00 94.25 81 LEU A C 1
ATOM 632 O O . LEU A 1 81 ? -2.827 1.640 23.717 1.00 94.25 81 LEU A O 1
ATOM 636 N N . SER A 1 82 ? -3.097 3.655 22.786 1.00 92.56 82 SER A N 1
ATOM 637 C CA . SER A 1 82 ? -2.282 4.370 23.774 1.00 92.56 82 SER A CA 1
ATOM 638 C C . SER A 1 82 ? -3.039 4.749 25.049 1.00 92.56 82 SER A C 1
ATOM 640 O O . SER A 1 82 ? -2.417 5.216 26.005 1.00 92.56 82 SER A O 1
ATOM 642 N N . SER A 1 83 ? -4.363 4.578 25.092 1.00 90.62 83 SER A N 1
ATOM 643 C CA . SER A 1 83 ? -5.140 4.908 26.283 1.00 90.62 83 SER A CA 1
ATOM 644 C C . SER A 1 83 ? -4.915 3.896 27.404 1.00 90.62 83 SER A C 1
ATOM 646 O O . SER A 1 83 ? -4.967 2.683 27.206 1.00 90.62 83 SER A O 1
ATOM 648 N N . LYS A 1 84 ? -4.728 4.403 28.626 1.00 83.62 84 LYS A N 1
ATOM 649 C CA . LYS A 1 84 ? -4.573 3.578 29.836 1.00 83.62 84 LYS A CA 1
ATOM 650 C C . LYS A 1 84 ? -5.810 2.719 30.105 1.00 83.62 84 LYS A C 1
ATOM 652 O O . LYS A 1 84 ? -5.687 1.577 30.548 1.00 83.62 84 LYS A O 1
ATOM 657 N N . ASP A 1 85 ? -6.982 3.246 29.766 1.00 81.00 85 ASP A N 1
ATOM 658 C CA . ASP A 1 85 ? -8.263 2.571 29.963 1.00 81.00 85 ASP A CA 1
ATOM 659 C C . ASP A 1 85 ? -8.520 1.490 28.906 1.00 81.00 85 ASP A C 1
ATOM 661 O O . ASP A 1 85 ? -9.455 0.699 29.040 1.00 81.00 85 ASP A O 1
ATOM 665 N N . ALA A 1 86 ? -7.691 1.425 27.858 1.00 79.94 86 ALA A N 1
ATOM 666 C CA . ALA A 1 86 ? -7.911 0.513 26.748 1.00 79.94 86 ALA A CA 1
ATOM 667 C C . ALA A 1 86 ? -7.555 -0.940 27.074 1.00 79.94 86 ALA A C 1
ATOM 669 O O . ALA A 1 86 ? -8.106 -1.847 26.457 1.00 79.94 86 ALA A O 1
ATOM 670 N N . SER A 1 87 ? -6.677 -1.186 28.051 1.00 83.81 87 SER A N 1
ATOM 671 C CA . SER A 1 87 ? -6.169 -2.532 28.377 1.00 83.81 87 SER A CA 1
ATOM 672 C C . SER A 1 87 ? -7.273 -3.592 28.536 1.00 83.81 87 SER A C 1
ATOM 674 O O . SER A 1 87 ? -7.118 -4.722 28.071 1.00 83.81 87 SER A O 1
ATOM 676 N N . ASN A 1 88 ? -8.426 -3.202 29.087 1.00 85.12 88 ASN A N 1
ATOM 677 C CA . ASN A 1 88 ? -9.585 -4.077 29.279 1.00 85.12 88 ASN A CA 1
ATOM 678 C C . ASN A 1 88 ? -10.365 -4.375 27.986 1.00 85.12 88 ASN A C 1
ATOM 680 O O . ASN A 1 88 ? -11.030 -5.405 27.902 1.00 85.12 88 ASN A O 1
ATOM 684 N N . ILE A 1 89 ? -10.297 -3.497 26.978 1.00 92.12 89 ILE A N 1
ATOM 685 C CA . ILE A 1 89 ? -11.041 -3.635 25.715 1.00 92.12 89 ILE A CA 1
ATOM 686 C C . ILE A 1 89 ? -10.208 -4.214 24.564 1.00 92.12 89 ILE A C 1
ATOM 688 O O . ILE A 1 89 ? -10.777 -4.749 23.615 1.00 92.12 89 ILE A O 1
ATOM 692 N N . LEU A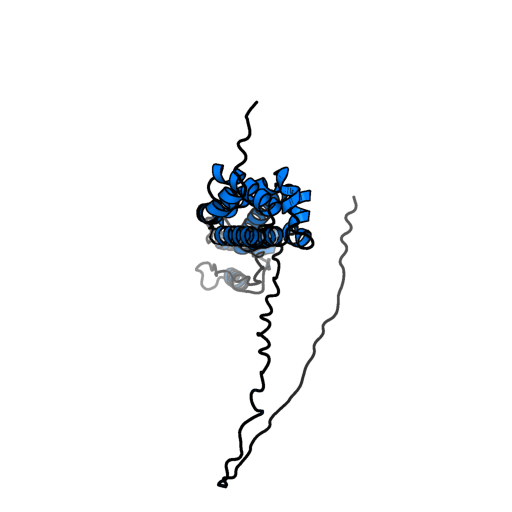 1 90 ? -8.872 -4.153 24.622 1.00 93.69 90 LEU A N 1
ATOM 693 C CA . LEU A 1 90 ? -8.009 -4.607 23.517 1.00 93.69 90 LEU A CA 1
ATOM 694 C C . LEU A 1 90 ? -8.103 -6.117 23.241 1.00 93.69 90 LEU A C 1
ATOM 696 O O . LEU A 1 90 ? -7.934 -6.554 22.104 1.00 93.69 90 LEU A O 1
ATOM 700 N N . ASN A 1 91 ? -8.398 -6.915 24.268 1.00 92.88 91 ASN A N 1
ATOM 701 C CA . ASN A 1 91 ? -8.562 -8.366 24.146 1.00 92.88 91 ASN A CA 1
ATOM 702 C C . ASN A 1 91 ? -9.952 -8.785 23.639 1.00 92.88 91 ASN A C 1
ATOM 704 O O . ASN A 1 91 ? -10.221 -9.975 23.484 1.00 92.88 91 ASN A O 1
ATOM 708 N N . LEU A 1 92 ? -10.856 -7.833 23.390 1.00 94.19 92 LEU A N 1
ATOM 709 C CA . LEU A 1 92 ? -12.212 -8.145 22.954 1.00 94.19 92 LEU A CA 1
ATOM 710 C C . LEU A 1 92 ? -12.231 -8.486 21.466 1.00 94.19 92 LEU A C 1
ATOM 712 O O . LEU A 1 92 ? -11.765 -7.710 20.630 1.00 94.19 92 LEU A O 1
ATOM 716 N N . GLY A 1 93 ? -12.857 -9.614 21.127 1.00 95.44 93 GLY A N 1
ATOM 717 C CA . GLY A 1 93 ? -12.985 -10.092 19.747 1.00 95.44 93 GLY A CA 1
ATOM 718 C C . GLY A 1 93 ? -13.451 -9.024 18.743 1.00 95.44 93 GLY A C 1
ATOM 719 O O . GLY A 1 93 ? -12.805 -8.880 17.701 1.00 95.44 93 GLY A O 1
ATOM 720 N N . PRO A 1 94 ? -14.498 -8.221 19.035 1.00 95.69 94 PRO A N 1
ATOM 721 C CA . PRO A 1 94 ? -14.944 -7.158 18.130 1.00 95.69 94 PRO A CA 1
ATOM 722 C C . PRO A 1 94 ? -13.897 -6.060 17.893 1.00 95.69 94 PRO A C 1
ATOM 724 O O . PRO A 1 94 ? -13.729 -5.598 16.764 1.00 95.69 94 PRO A O 1
ATOM 727 N N . VAL A 1 95 ? -13.142 -5.679 18.930 1.00 95.25 95 VAL A N 1
ATOM 728 C CA . VAL A 1 95 ? -12.060 -4.688 18.818 1.00 95.25 95 VAL A CA 1
ATOM 729 C C . VAL A 1 95 ? -10.921 -5.260 17.975 1.00 95.25 95 VAL A C 1
ATOM 731 O O . VAL A 1 95 ? -10.492 -4.624 17.014 1.00 95.25 95 VAL A O 1
ATOM 734 N N . GLN A 1 96 ? -10.492 -6.493 18.248 1.00 96.75 96 GLN A N 1
ATOM 735 C CA . GLN A 1 96 ? -9.465 -7.173 17.454 1.00 96.75 96 GLN A CA 1
ATOM 736 C C . GLN A 1 96 ? -9.860 -7.307 15.975 1.00 96.75 96 GLN A C 1
ATOM 738 O O . GLN A 1 96 ? -9.050 -7.076 15.077 1.00 96.75 96 GLN A O 1
ATOM 743 N N . ALA A 1 97 ? -11.116 -7.673 15.695 1.00 96.31 97 ALA A N 1
ATOM 744 C CA . ALA A 1 97 ? -11.640 -7.761 14.333 1.00 96.31 97 ALA A CA 1
ATOM 745 C C . ALA A 1 97 ? -11.603 -6.401 13.618 1.00 96.31 97 ALA A C 1
ATOM 747 O O . ALA A 1 97 ? -11.148 -6.327 12.478 1.00 96.31 97 ALA A O 1
ATOM 748 N N . MET A 1 98 ? -12.004 -5.324 14.299 1.00 96.38 98 MET A N 1
ATOM 749 C CA . MET A 1 98 ? -11.929 -3.961 13.769 1.00 96.38 98 MET A CA 1
ATOM 750 C C . MET A 1 98 ? -10.489 -3.573 13.400 1.00 96.38 98 MET A C 1
ATOM 752 O O . MET A 1 98 ? -10.255 -3.136 12.274 1.00 96.38 98 MET A O 1
ATOM 756 N N . TYR A 1 99 ? -9.512 -3.782 14.291 1.00 97.44 99 TYR A N 1
ATOM 757 C CA . TYR A 1 99 ? -8.101 -3.483 13.997 1.00 97.44 99 TYR A CA 1
ATOM 758 C C . TYR A 1 99 ? -7.569 -4.294 12.816 1.00 97.44 99 TYR A C 1
ATOM 760 O O . TYR A 1 99 ? -6.956 -3.726 11.912 1.00 97.44 99 TYR A O 1
ATOM 768 N N . ARG A 1 100 ? -7.831 -5.607 12.792 1.00 97.50 100 ARG A N 1
ATOM 769 C CA . ARG A 1 100 ? -7.403 -6.479 11.690 1.00 97.50 100 ARG A CA 1
ATOM 770 C C . ARG A 1 100 ? -7.989 -6.026 10.357 1.00 97.50 100 ARG A C 1
ATOM 772 O O . ARG A 1 100 ? -7.250 -5.922 9.387 1.00 97.50 100 ARG A O 1
ATOM 779 N N . ASN A 1 101 ? -9.280 -5.704 10.314 1.00 96.31 101 ASN A N 1
ATOM 780 C CA . ASN A 1 101 ? -9.943 -5.264 9.088 1.00 96.31 101 ASN A CA 1
ATOM 781 C C . ASN A 1 101 ? -9.409 -3.917 8.593 1.00 96.31 101 ASN A C 1
ATOM 783 O O . ASN A 1 101 ? -9.066 -3.793 7.419 1.00 96.31 101 ASN A O 1
ATOM 787 N N . VAL A 1 102 ? -9.299 -2.924 9.479 1.00 95.94 102 VAL A N 1
ATOM 788 C CA . VAL A 1 102 ? -8.859 -1.574 9.101 1.00 95.94 102 VAL A CA 1
ATOM 789 C C . VAL A 1 102 ? -7.393 -1.560 8.680 1.00 95.94 102 VAL A C 1
ATOM 791 O O . VAL A 1 102 ? -7.067 -0.981 7.646 1.00 95.94 102 VAL A O 1
ATOM 794 N N . LEU A 1 103 ? -6.505 -2.231 9.420 1.00 96.81 103 LEU A N 1
ATOM 795 C CA . LEU A 1 103 ? -5.086 -2.281 9.057 1.00 96.81 103 LEU A CA 1
ATOM 796 C C . LEU A 1 103 ? -4.834 -3.146 7.817 1.00 96.81 103 LEU A C 1
ATOM 798 O O . LEU A 1 103 ? -3.987 -2.792 6.999 1.00 96.81 103 LEU A O 1
ATOM 802 N N . ASN A 1 104 ? -5.592 -4.230 7.620 1.00 96.12 104 ASN A N 1
ATOM 803 C CA . ASN A 1 104 ? -5.511 -5.001 6.380 1.00 96.12 104 ASN A CA 1
ATOM 804 C C . ASN A 1 104 ? -5.957 -4.167 5.171 1.00 96.12 104 ASN A 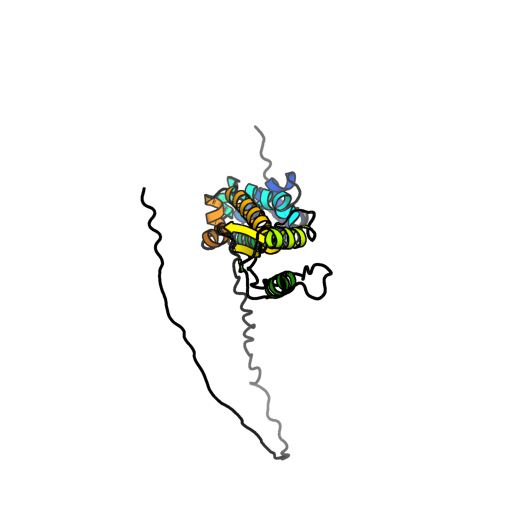C 1
ATOM 806 O O . ASN A 1 104 ? -5.281 -4.151 4.142 1.00 96.12 104 ASN A O 1
ATOM 810 N N . TYR A 1 105 ? -7.063 -3.430 5.309 1.00 95.06 105 TYR A N 1
ATOM 811 C CA . TYR A 1 105 ? -7.539 -2.521 4.270 1.00 95.06 105 TYR A CA 1
ATOM 812 C C . TYR A 1 105 ? -6.498 -1.452 3.947 1.00 95.06 105 TYR A C 1
ATOM 814 O O . TYR A 1 105 ? -6.133 -1.290 2.782 1.00 95.06 105 TYR A O 1
ATOM 822 N N . TYR A 1 106 ? -5.947 -0.810 4.978 1.00 95.25 106 TYR A N 1
ATOM 823 C CA . TYR A 1 106 ? -4.873 0.165 4.844 1.00 95.25 106 TYR A CA 1
ATOM 824 C C . TYR A 1 106 ? -3.687 -0.384 4.038 1.00 95.25 106 TYR A C 1
ATOM 826 O O . TYR A 1 106 ? -3.266 0.236 3.065 1.00 95.25 106 TYR A O 1
ATOM 834 N N . ILE A 1 107 ? -3.191 -1.580 4.368 1.00 95.06 107 ILE A N 1
ATOM 835 C CA . ILE A 1 107 ? -2.092 -2.210 3.623 1.00 95.06 107 ILE A CA 1
ATOM 836 C C . ILE A 1 107 ? -2.495 -2.457 2.166 1.00 95.06 107 ILE A C 1
ATOM 838 O O . ILE A 1 107 ? -1.775 -2.060 1.249 1.00 95.06 107 ILE A O 1
ATOM 842 N N . SER A 1 108 ? -3.662 -3.064 1.941 1.00 93.75 108 SER A N 1
ATOM 843 C CA . SER A 1 108 ? -4.121 -3.422 0.595 1.00 93.75 108 SER A CA 1
ATOM 844 C C . SER A 1 108 ? -4.276 -2.210 -0.334 1.00 93.75 108 SER A C 1
ATOM 846 O O . SER A 1 108 ? -3.970 -2.301 -1.523 1.00 93.75 108 SER A O 1
ATOM 848 N N . ARG A 1 109 ? -4.707 -1.064 0.209 1.00 92.38 109 ARG A N 1
ATOM 849 C CA . ARG A 1 109 ? -5.008 0.155 -0.551 1.00 92.38 109 ARG A CA 1
ATOM 850 C C . ARG A 1 109 ? -3.829 1.113 -0.644 1.00 92.38 109 ARG A C 1
ATOM 852 O O . ARG A 1 109 ? -3.523 1.593 -1.734 1.00 92.38 109 ARG A O 1
ATOM 859 N N . CYS A 1 110 ? -3.163 1.382 0.478 1.00 90.19 110 CYS A N 1
ATOM 860 C CA . CYS A 1 110 ? -2.127 2.409 0.567 1.00 90.19 110 CYS A CA 1
ATOM 861 C C . CYS A 1 110 ? -0.744 1.886 0.171 1.00 90.19 110 CYS A C 1
ATOM 863 O O . CYS A 1 110 ? 0.018 2.625 -0.447 1.00 90.19 110 CYS A O 1
ATOM 865 N N . VAL A 1 111 ? -0.405 0.627 0.480 1.00 90.75 111 VAL A N 1
ATOM 866 C CA . VAL A 1 111 ? 0.890 0.044 0.072 1.00 90.75 111 VAL A CA 1
ATOM 867 C C . VAL A 1 111 ? 0.822 -0.454 -1.367 1.00 90.75 111 VAL A C 1
ATOM 869 O O . VAL A 1 111 ? 1.737 -0.189 -2.149 1.00 90.75 111 VAL A O 1
ATOM 872 N N . GLN A 1 112 ? -0.292 -1.109 -1.713 1.00 90.31 112 GLN A N 1
ATOM 873 C CA . GLN A 1 112 ? -0.504 -1.834 -2.969 1.00 90.31 112 GLN A CA 1
ATOM 874 C C . GLN A 1 112 ? 0.510 -2.979 -3.186 1.00 90.31 112 GLN A C 1
ATOM 876 O O . GLN A 1 112 ? 1.566 -3.040 -2.542 1.00 90.31 112 GLN A O 1
ATOM 881 N N . PRO A 1 113 ? 0.212 -3.928 -4.091 1.00 89.75 113 PRO A N 1
ATOM 882 C CA . PRO A 1 113 ? 1.166 -4.965 -4.453 1.00 89.75 113 PRO A CA 1
ATOM 883 C C . PRO A 1 113 ? 2.464 -4.370 -5.001 1.00 89.75 113 PRO A C 1
ATOM 885 O O . PRO A 1 113 ? 2.462 -3.338 -5.676 1.00 89.75 113 PRO A O 1
ATOM 888 N N . LYS A 1 114 ? 3.579 -5.051 -4.730 1.00 91.75 114 LYS A N 1
ATOM 889 C CA . LYS A 1 114 ? 4.863 -4.713 -5.345 1.00 91.75 114 LYS A CA 1
ATOM 890 C C . LYS A 1 114 ? 4.716 -4.800 -6.869 1.00 91.75 114 LYS A C 1
ATOM 892 O O . LYS A 1 114 ? 4.201 -5.819 -7.337 1.00 91.75 114 LYS A O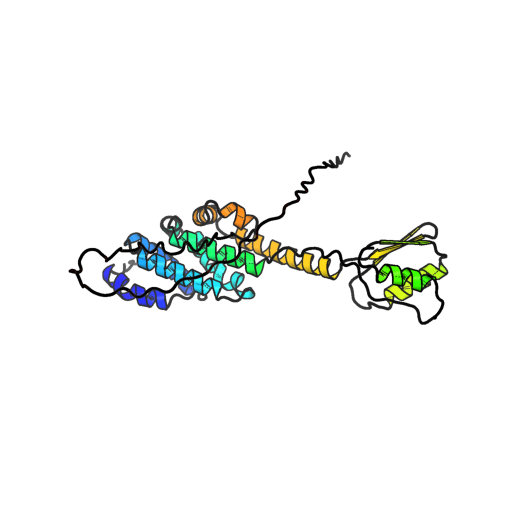 1
ATOM 897 N N . PRO A 1 115 ? 5.177 -3.795 -7.638 1.00 91.62 115 PRO A N 1
ATOM 898 C CA . PRO A 1 115 ? 5.155 -3.890 -9.088 1.00 91.62 115 PRO A CA 1
ATOM 899 C C . PRO A 1 115 ? 5.943 -5.125 -9.520 1.00 91.62 115 PRO A C 1
ATOM 901 O O . PRO A 1 115 ? 7.007 -5.441 -8.973 1.00 91.62 115 PRO A O 1
ATOM 904 N N . VAL A 1 116 ? 5.389 -5.849 -10.484 1.00 91.50 116 VAL A N 1
ATOM 905 C CA . VAL A 1 116 ? 6.020 -7.029 -11.066 1.00 91.50 116 VAL A CA 1
ATOM 906 C C . VAL A 1 116 ? 6.688 -6.591 -12.350 1.00 91.50 116 VAL A C 1
ATOM 908 O O . VAL A 1 116 ? 6.065 -5.946 -13.188 1.00 91.50 116 VAL A O 1
ATOM 911 N N . PHE A 1 117 ? 7.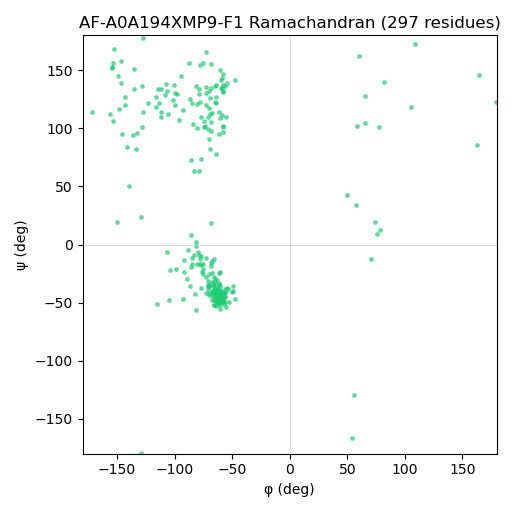959 -6.950 -12.502 1.00 86.25 117 PHE A N 1
ATOM 912 C CA . PHE A 1 117 ? 8.676 -6.650 -13.725 1.00 86.25 117 PHE A CA 1
ATOM 913 C C . PHE A 1 117 ? 8.096 -7.479 -14.877 1.00 86.25 117 PHE A C 1
ATOM 915 O O . PHE A 1 117 ? 8.322 -8.687 -14.972 1.00 86.25 117 PHE A O 1
ATOM 922 N N . ASN A 1 118 ? 7.335 -6.822 -15.746 1.00 80.81 118 ASN A N 1
ATOM 923 C CA . ASN A 1 118 ? 6.931 -7.347 -17.037 1.00 80.81 118 ASN A CA 1
ATOM 924 C C . ASN A 1 118 ? 8.169 -7.385 -17.940 1.00 80.81 118 ASN A C 1
ATOM 926 O O . ASN A 1 118 ? 8.763 -6.358 -18.248 1.00 80.81 118 ASN A O 1
ATOM 930 N N . GLN A 1 11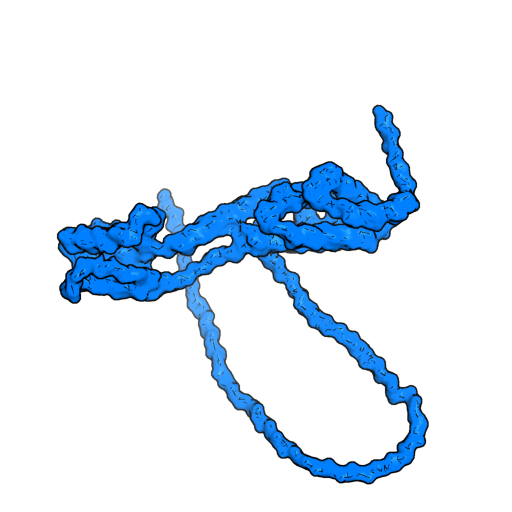9 ? 8.572 -8.582 -18.369 1.00 81.19 119 GLN A N 1
ATOM 931 C CA . GLN A 1 119 ? 9.778 -8.798 -19.182 1.00 81.19 119 GLN A CA 1
ATOM 932 C C . GLN A 1 119 ? 9.679 -8.231 -20.610 1.00 81.19 119 GLN A C 1
ATOM 934 O O . GLN A 1 119 ? 10.444 -8.651 -21.469 1.00 81.19 119 GLN A O 1
ATOM 939 N N . ASP A 1 120 ? 8.756 -7.309 -20.887 1.00 87.12 120 ASP A N 1
ATOM 940 C CA . ASP A 1 120 ? 8.645 -6.688 -22.197 1.00 87.12 120 ASP A CA 1
ATOM 941 C C . ASP A 1 120 ? 9.683 -5.572 -22.360 1.00 87.12 120 ASP A C 1
ATOM 943 O O . ASP A 1 120 ? 9.560 -4.437 -21.885 1.00 87.12 120 ASP A O 1
ATOM 947 N N . TRP A 1 121 ? 10.752 -5.922 -23.063 1.00 88.50 121 TRP A N 1
ATOM 948 C CA . TRP A 1 121 ? 11.825 -5.006 -23.406 1.00 88.50 121 TRP A CA 1
ATOM 949 C C . TRP A 1 121 ? 11.556 -4.213 -24.687 1.00 88.50 121 TRP A C 1
ATOM 951 O O . TRP A 1 121 ? 12.458 -3.520 -25.156 1.00 88.50 121 TRP A O 1
ATOM 961 N N . HIS A 1 122 ? 10.359 -4.269 -25.274 1.00 90.00 122 HIS A N 1
ATOM 962 C CA . HIS A 1 122 ? 10.057 -3.527 -26.492 1.00 90.00 122 HIS A CA 1
ATOM 963 C C . HIS A 1 122 ? 10.238 -2.013 -26.285 1.00 90.00 122 HIS A C 1
ATOM 965 O O . HIS A 1 122 ? 9.803 -1.424 -25.292 1.00 90.00 122 HIS A O 1
ATOM 971 N N . ARG A 1 123 ? 10.901 -1.360 -27.239 1.00 88.19 123 ARG A N 1
ATOM 972 C CA . ARG A 1 123 ? 11.093 0.091 -27.313 1.00 88.19 123 ARG A CA 1
ATOM 973 C C . ARG A 1 123 ? 10.827 0.558 -28.739 1.00 88.19 123 ARG A C 1
ATOM 975 O O . ARG A 1 123 ? 11.061 -0.169 -29.702 1.00 88.19 123 ARG A O 1
ATOM 982 N N . ALA A 1 124 ? 10.373 1.802 -28.867 1.00 89.62 124 ALA A N 1
ATOM 983 C CA . ALA A 1 124 ? 10.169 2.422 -30.168 1.00 89.62 124 ALA A CA 1
ATOM 984 C C . ALA A 1 124 ? 11.473 2.461 -30.980 1.00 89.62 124 ALA A C 1
ATOM 986 O O . ALA A 1 124 ? 12.558 2.708 -30.440 1.00 89.62 124 ALA A O 1
ATOM 987 N N . ARG A 1 125 ? 11.336 2.255 -32.292 1.00 91.56 125 ARG A N 1
ATOM 988 C CA . ARG A 1 125 ? 12.418 2.426 -33.266 1.00 91.56 125 ARG A CA 1
ATOM 989 C C . ARG A 1 125 ? 12.919 3.868 -33.254 1.00 91.56 125 ARG A C 1
ATOM 991 O O . ARG A 1 125 ? 12.151 4.792 -32.989 1.00 91.56 125 ARG A O 1
ATOM 998 N N . ARG A 1 126 ? 14.200 4.056 -33.563 1.00 90.12 126 ARG A N 1
ATOM 999 C CA . ARG A 1 126 ? 14.824 5.378 -33.709 1.00 90.12 126 ARG A CA 1
ATOM 1000 C C . ARG A 1 126 ? 15.046 5.706 -35.171 1.00 90.12 126 ARG A C 1
ATOM 1002 O O . ARG A 1 126 ? 14.662 6.783 -35.616 1.00 90.12 126 ARG A O 1
ATOM 1009 N N . GLY A 1 127 ? 15.613 4.763 -35.924 1.00 90.38 127 GLY A N 1
ATOM 1010 C CA . GLY A 1 127 ? 16.083 5.031 -37.279 1.00 90.38 127 GLY A CA 1
ATOM 1011 C C . GLY A 1 127 ? 17.045 6.227 -37.332 1.00 90.38 127 GLY A C 1
ATOM 1012 O O . GLY A 1 127 ? 17.555 6.678 -36.313 1.00 90.38 127 GLY A O 1
ATOM 1013 N N . CYS A 1 128 ? 17.316 6.729 -38.537 1.00 93.12 128 CYS A N 1
ATOM 1014 C CA . CYS A 1 128 ? 18.041 7.993 -38.732 1.00 93.12 128 CYS A CA 1
ATOM 1015 C C . CYS A 1 128 ? 17.644 8.738 -40.017 1.00 93.12 128 CYS A C 1
ATOM 1017 O O . CYS A 1 128 ? 18.417 9.527 -40.560 1.00 93.12 128 CYS A O 1
ATOM 1019 N N . GLY A 1 129 ? 16.477 8.413 -40.585 1.00 89.75 129 GLY A N 1
ATOM 1020 C CA . GLY A 1 129 ? 16.006 8.942 -41.872 1.00 89.75 129 GLY A CA 1
ATOM 1021 C C . GLY A 1 129 ? 16.761 8.429 -43.110 1.00 89.75 129 GLY A C 1
ATOM 1022 O O . GLY A 1 129 ? 16.271 8.580 -44.225 1.00 89.75 129 GLY A O 1
ATOM 1023 N N . LYS A 1 130 ? 17.920 7.774 -42.951 1.00 93.00 130 LYS A N 1
ATOM 1024 C CA . LYS A 1 130 ? 18.662 7.156 -44.061 1.00 93.00 130 LYS A CA 1
ATOM 1025 C C . LYS A 1 130 ? 18.117 5.747 -44.343 1.00 93.00 130 LYS A C 1
ATOM 1027 O O . LYS A 1 130 ? 18.215 4.886 -43.469 1.00 93.00 130 LYS A O 1
ATOM 1032 N N . PRO A 1 131 ? 17.640 5.445 -45.565 1.00 87.94 131 PRO A N 1
ATOM 1033 C CA . PRO A 1 131 ? 16.953 4.182 -45.870 1.00 87.94 131 PRO A CA 1
ATOM 1034 C C . PRO A 1 131 ? 17.846 2.933 -45.803 1.00 87.94 131 PRO A C 1
ATOM 1036 O O . PRO A 1 131 ? 17.341 1.815 -45.805 1.00 87.94 131 PRO A O 1
ATOM 1039 N N . ARG A 1 132 ? 19.175 3.096 -45.769 1.00 92.75 132 ARG A N 1
ATOM 1040 C CA . ARG A 1 132 ? 20.149 1.990 -45.802 1.00 92.75 132 ARG A CA 1
ATOM 1041 C C . ARG A 1 132 ? 21.196 2.061 -44.686 1.00 92.75 132 ARG A C 1
ATOM 1043 O O . ARG A 1 132 ? 22.282 1.514 -44.843 1.00 92.75 132 ARG A O 1
ATOM 1050 N N . CYS A 1 133 ? 20.907 2.739 -43.574 1.00 95.88 133 CYS A N 1
ATOM 1051 C CA . CYS A 1 133 ? 21.813 2.709 -42.424 1.00 95.88 133 CYS A CA 1
ATOM 1052 C C . CYS A 1 133 ? 21.694 1.360 -41.704 1.00 95.88 133 CYS A C 1
ATOM 1054 O O . CYS A 1 133 ? 20.738 1.116 -40.967 1.00 95.88 133 CYS A O 1
ATOM 1056 N N . SER A 1 134 ? 22.661 0.476 -41.953 1.00 94.88 134 SER A N 1
ATOM 1057 C CA . SER A 1 134 ? 22.687 -0.874 -41.383 1.00 94.88 134 SER A CA 1
ATOM 1058 C C . SER A 1 134 ? 22.763 -0.867 -39.857 1.00 94.88 134 SER A C 1
ATOM 1060 O O . SER A 1 134 ? 22.135 -1.681 -39.194 1.00 94.88 134 SER A O 1
ATOM 1062 N N . GLU A 1 135 ? 23.454 0.114 -39.294 1.00 93.38 135 GLU A N 1
ATOM 1063 C CA . GLU A 1 135 ? 23.723 0.249 -37.873 1.00 93.38 135 GLU A CA 1
ATOM 1064 C C . GLU A 1 135 ? 22.466 0.673 -37.109 1.00 93.38 135 GLU A C 1
ATOM 1066 O O . GLU A 1 135 ? 22.148 0.087 -36.076 1.00 93.38 135 GLU A O 1
ATOM 1071 N N . CYS A 1 136 ? 21.689 1.616 -37.657 1.00 94.12 136 CYS A N 1
ATOM 1072 C CA . CYS A 1 136 ? 20.371 1.958 -37.118 1.00 94.12 136 CYS A CA 1
ATOM 1073 C C . CYS A 1 136 ? 19.373 0.810 -37.264 1.00 94.12 136 CYS A C 1
ATOM 1075 O O . CYS A 1 136 ? 18.523 0.646 -36.396 1.00 94.12 136 CYS A O 1
ATOM 1077 N N . LYS A 1 137 ? 19.475 -0.002 -38.326 1.00 95.69 137 LYS A N 1
ATOM 1078 C CA . LYS A 1 137 ? 18.624 -1.185 -38.485 1.00 95.69 137 LYS A CA 1
ATOM 1079 C C . LYS A 1 137 ? 18.889 -2.203 -37.373 1.00 95.69 137 LYS A C 1
ATOM 1081 O O . LYS A 1 137 ? 17.942 -2.621 -36.718 1.00 95.69 137 LYS A O 1
ATOM 1086 N N . THR A 1 138 ? 20.156 -2.531 -37.114 1.00 95.25 138 THR A N 1
ATOM 1087 C CA . THR A 1 138 ? 20.547 -3.428 -36.014 1.00 95.25 138 THR A CA 1
ATOM 1088 C C . THR A 1 138 ? 20.121 -2.871 -34.656 1.00 95.25 138 THR A C 1
ATOM 1090 O O . THR A 1 138 ? 19.604 -3.608 -33.817 1.00 95.25 138 THR A O 1
ATOM 1093 N N . LEU A 1 139 ? 20.295 -1.562 -34.433 1.00 93.75 139 LEU A N 1
ATOM 1094 C CA . LEU A 1 139 ? 19.837 -0.912 -33.207 1.00 93.75 139 LEU A CA 1
ATOM 1095 C C . LEU A 1 139 ? 18.310 -1.001 -33.055 1.00 93.75 139 LEU A C 1
ATOM 1097 O O . LEU A 1 139 ? 17.831 -1.328 -31.977 1.00 93.75 139 LEU A O 1
ATOM 1101 N N . ASP A 1 140 ? 17.543 -0.745 -34.113 1.00 94.75 140 ASP A N 1
ATOM 1102 C CA . ASP A 1 140 ? 16.079 -0.824 -34.094 1.00 94.75 140 ASP A CA 1
ATOM 1103 C C . ASP A 1 140 ? 15.564 -2.253 -33.876 1.00 94.75 140 ASP A C 1
ATOM 1105 O O . ASP A 1 140 ? 14.589 -2.444 -33.148 1.00 94.75 140 ASP A O 1
ATOM 1109 N N . GLU A 1 141 ? 16.200 -3.254 -34.490 1.00 96.38 141 GLU A N 1
ATOM 1110 C CA . GLU A 1 141 ? 15.902 -4.676 -34.270 1.00 96.38 141 GLU A CA 1
ATOM 1111 C C . GLU A 1 141 ? 16.114 -5.041 -32.796 1.00 96.38 141 GLU A C 1
ATOM 1113 O O . GLU A 1 141 ? 15.244 -5.645 -32.167 1.00 96.38 141 GLU A O 1
ATOM 1118 N N . PHE A 1 142 ? 17.220 -4.580 -32.204 1.00 95.12 142 PHE A N 1
ATOM 1119 C CA . PHE A 1 142 ? 17.441 -4.711 -30.769 1.00 95.12 142 PHE A CA 1
ATOM 1120 C C . PHE A 1 142 ? 16.367 -3.976 -29.957 1.00 95.12 142 PHE A C 1
ATOM 1122 O O . PHE A 1 142 ? 15.786 -4.560 -29.045 1.00 95.12 142 PHE A O 1
ATOM 1129 N N . LEU A 1 143 ? 16.072 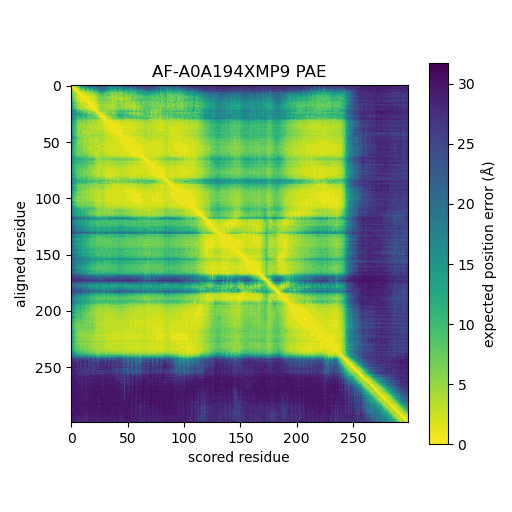-2.709 -30.265 1.00 91.94 143 LEU A N 1
ATOM 1130 C CA . LEU A 1 143 ? 15.123 -1.893 -29.503 1.00 91.94 143 LEU A CA 1
ATOM 1131 C C . LEU A 1 143 ? 13.714 -2.488 -29.507 1.00 91.94 143 LEU A C 1
ATOM 1133 O O . LEU A 1 143 ? 13.087 -2.557 -28.454 1.00 91.94 143 LEU A O 1
ATOM 1137 N N . THR A 1 144 ? 13.257 -2.984 -30.650 1.00 94.19 144 THR A N 1
ATOM 1138 C CA . THR A 1 144 ? 11.929 -3.596 -30.806 1.00 94.19 144 THR A CA 1
ATOM 1139 C C . THR A 1 144 ? 11.845 -5.026 -30.275 1.00 94.19 144 THR A C 1
ATOM 1141 O O . THR A 1 144 ? 10.747 -5.540 -30.085 1.00 94.19 144 THR A O 1
ATOM 1144 N N . SER A 1 145 ? 12.970 -5.675 -29.972 1.00 94.56 145 SER A N 1
ATOM 1145 C CA . SER A 1 145 ? 12.950 -6.991 -29.336 1.00 94.56 145 SER A CA 1
ATOM 1146 C C . SER A 1 145 ? 12.355 -6.922 -27.926 1.00 94.56 145 SER A C 1
ATOM 1148 O O . SER A 1 145 ? 12.869 -6.212 -27.059 1.00 94.56 145 SER A O 1
ATOM 1150 N N . SER A 1 146 ? 11.300 -7.695 -27.670 1.00 93.19 146 SER A N 1
ATOM 1151 C CA . SER A 1 146 ? 10.685 -7.813 -26.343 1.00 93.19 146 SER A CA 1
ATOM 1152 C C . SER A 1 146 ? 11.498 -8.675 -25.380 1.00 93.19 146 SER A C 1
ATOM 1154 O O . SER A 1 146 ? 11.304 -8.578 -24.178 1.00 93.19 146 SER A O 1
ATOM 1156 N N . THR A 1 147 ? 12.437 -9.488 -25.868 1.00 93.81 147 THR A N 1
ATOM 1157 C CA . THR A 1 147 ? 13.203 -10.437 -25.040 1.00 93.81 147 THR A CA 1
ATOM 1158 C C . THR A 1 147 ? 14.630 -9.980 -24.757 1.00 93.81 147 THR A C 1
ATOM 1160 O O . THR A 1 147 ? 15.243 -10.428 -23.789 1.00 93.81 147 THR A O 1
ATOM 1163 N N . GLN A 1 148 ? 15.178 -9.083 -25.579 1.00 93.38 148 GLN A N 1
ATOM 1164 C CA . GLN A 1 148 ? 16.545 -8.595 -25.421 1.00 93.38 148 GLN A CA 1
ATOM 1165 C C . GLN A 1 148 ? 16.578 -7.321 -24.580 1.00 93.38 148 GLN A C 1
ATOM 1167 O O . GLN A 1 148 ? 16.092 -6.271 -25.002 1.00 93.38 148 GLN A O 1
ATOM 1172 N N . SER A 1 149 ? 17.223 -7.402 -23.418 1.00 91.81 149 SER A N 1
ATOM 1173 C CA . SER A 1 149 ? 17.501 -6.260 -22.539 1.00 91.81 149 SER A CA 1
ATOM 1174 C C . SER A 1 149 ? 18.859 -5.609 -22.806 1.00 91.81 149 SER A C 1
ATOM 1176 O O . SER A 1 149 ? 19.124 -4.512 -22.324 1.00 91.81 149 SER A O 1
ATOM 1178 N N . PHE A 1 150 ? 19.729 -6.267 -23.570 1.00 93.69 150 PHE A N 1
ATOM 1179 C CA . PHE A 1 150 ? 21.116 -5.869 -23.777 1.00 93.69 150 PHE A CA 1
ATOM 1180 C C . PHE A 1 150 ? 21.614 -6.290 -25.164 1.00 93.69 150 PHE A C 1
ATOM 1182 O O . PHE A 1 150 ? 21.246 -7.358 -25.652 1.00 93.69 150 PHE A O 1
ATOM 1189 N N . THR A 1 151 ? 22.469 -5.468 -25.773 1.00 94.12 151 THR A N 1
ATOM 1190 C CA . THR A 1 151 ? 23.228 -5.815 -26.978 1.00 94.12 151 THR A CA 1
ATOM 1191 C C . THR A 1 151 ? 24.602 -5.150 -26.981 1.00 94.12 151 THR A C 1
ATOM 1193 O O . THR A 1 151 ? 24.817 -4.118 -26.341 1.00 94.12 151 THR A O 1
ATOM 1196 N N . GLU A 1 152 ? 25.527 -5.725 -27.742 1.00 93.75 152 GLU A N 1
ATOM 1197 C CA . GLU A 1 152 ? 26.837 -5.150 -28.026 1.00 93.75 152 GLU A CA 1
ATOM 1198 C C . GLU A 1 152 ? 26.962 -4.865 -29.519 1.00 93.75 152 GLU A C 1
ATOM 1200 O O . GLU A 1 152 ? 26.785 -5.744 -30.363 1.00 93.75 152 GLU A O 1
ATOM 1205 N N . LEU A 1 153 ? 27.317 -3.629 -29.851 1.00 90.50 153 LEU A N 1
ATOM 1206 C CA . LEU A 1 153 ? 27.500 -3.165 -31.216 1.00 90.50 153 LEU A CA 1
ATOM 1207 C C . LEU A 1 153 ? 28.981 -2.878 -31.447 1.00 90.50 153 LEU A C 1
ATOM 1209 O O . LEU A 1 153 ? 29.544 -1.910 -30.930 1.00 90.50 153 LEU A O 1
ATOM 1213 N N . ARG A 1 154 ? 29.634 -3.719 -32.251 1.00 90.69 154 ARG A N 1
ATOM 1214 C CA . ARG A 1 154 ? 31.014 -3.482 -32.693 1.00 90.69 154 ARG A CA 1
ATOM 1215 C C . ARG A 1 154 ? 31.008 -2.434 -33.791 1.00 90.69 154 ARG A C 1
ATOM 1217 O O . ARG A 1 154 ? 30.538 -2.696 -34.895 1.00 90.69 154 ARG A O 1
ATOM 1224 N N . CYS A 1 155 ? 31.515 -1.246 -33.495 1.00 90.12 155 CYS A N 1
ATOM 1225 C CA . CYS A 1 155 ? 31.456 -0.135 -34.431 1.00 90.12 155 CYS A CA 1
ATOM 1226 C C . CYS A 1 155 ? 32.579 0.885 -34.212 1.00 90.12 155 CYS A C 1
ATOM 1228 O O . CYS A 1 155 ? 33.117 1.041 -33.116 1.00 90.12 155 CYS A O 1
ATOM 1230 N N . LYS A 1 156 ? 32.945 1.583 -35.295 1.00 91.81 156 LYS A N 1
ATOM 1231 C CA . LYS A 1 156 ? 33.938 2.668 -35.274 1.00 91.81 156 LYS A CA 1
ATOM 1232 C C . LYS A 1 156 ? 33.391 3.872 -34.498 1.00 91.81 156 LYS A C 1
ATOM 1234 O O . LYS A 1 156 ? 32.182 4.084 -34.477 1.00 91.81 156 LYS A O 1
ATOM 1239 N N . ALA A 1 157 ? 34.271 4.715 -33.957 1.00 89.06 157 ALA A N 1
ATOM 1240 C CA . ALA A 1 157 ? 33.895 5.882 -33.146 1.00 89.06 157 ALA A CA 1
ATOM 1241 C C . ALA A 1 157 ? 32.831 6.790 -33.802 1.00 89.06 157 ALA A C 1
ATOM 1243 O O . ALA A 1 157 ? 31.886 7.214 -33.146 1.00 89.06 157 ALA A O 1
ATOM 1244 N N . GLN A 1 158 ? 32.917 7.032 -35.114 1.00 91.62 158 GLN A N 1
ATOM 1245 C CA . GLN A 1 158 ? 31.934 7.859 -35.829 1.00 91.62 158 GLN A CA 1
ATOM 1246 C C . GLN A 1 158 ? 30.524 7.242 -35.840 1.00 91.62 158 GLN A C 1
ATOM 1248 O O . GLN A 1 158 ? 29.530 7.956 -35.732 1.00 91.62 158 GLN A O 1
ATOM 1253 N N . ILE A 1 159 ? 30.435 5.914 -35.942 1.00 91.44 159 ILE A N 1
ATOM 1254 C CA . ILE A 1 159 ? 29.165 5.186 -35.857 1.00 91.44 159 ILE A CA 1
ATOM 1255 C C . ILE A 1 159 ? 28.641 5.227 -34.419 1.00 91.44 159 ILE A C 1
ATOM 1257 O O . ILE A 1 159 ? 27.444 5.398 -34.225 1.00 91.44 159 ILE A O 1
ATOM 1261 N N . GLN A 1 160 ? 29.516 5.126 -33.415 1.00 88.94 160 GLN A N 1
ATOM 1262 C CA . GLN A 1 160 ? 29.112 5.234 -32.009 1.00 88.94 160 GLN A CA 1
ATOM 1263 C C . GLN A 1 160 ? 28.450 6.583 -31.724 1.00 88.94 160 GLN A C 1
ATOM 1265 O O . GLN A 1 160 ? 27.339 6.613 -31.210 1.00 88.94 160 GLN A O 1
ATOM 1270 N N . ILE A 1 161 ? 29.082 7.686 -32.143 1.00 90.62 161 ILE A N 1
ATOM 1271 C CA . ILE A 1 161 ? 28.517 9.041 -32.021 1.00 90.62 161 ILE A CA 1
ATOM 1272 C C . ILE A 1 161 ? 27.169 9.129 -32.748 1.00 90.62 161 ILE A C 1
ATOM 1274 O O . ILE A 1 161 ? 26.210 9.706 -32.236 1.00 90.62 161 ILE A O 1
ATOM 1278 N N . HIS A 1 162 ? 27.072 8.526 -33.936 1.00 92.88 162 HIS A N 1
ATOM 1279 C CA . HIS A 1 162 ? 25.823 8.485 -34.684 1.00 92.88 162 HIS A CA 1
ATOM 1280 C C . HIS A 1 162 ? 24.707 7.764 -33.912 1.00 92.88 162 HIS A C 1
ATOM 1282 O O . HIS A 1 162 ? 23.635 8.341 -33.743 1.00 92.88 162 HIS A O 1
ATOM 1288 N N . LEU A 1 163 ? 24.948 6.549 -33.417 1.00 90.88 163 LEU A N 1
ATOM 1289 C CA . LEU A 1 163 ? 23.951 5.772 -32.677 1.00 90.88 163 LEU A CA 1
ATOM 1290 C C . LEU A 1 163 ? 23.571 6.441 -31.352 1.00 90.88 163 LEU A C 1
ATOM 1292 O O . LEU A 1 163 ? 22.387 6.508 -31.029 1.00 90.88 163 LEU A O 1
ATOM 1296 N N . ASP A 1 164 ? 24.547 6.998 -30.635 1.00 88.69 164 ASP A N 1
ATOM 1297 C CA . ASP A 1 164 ? 24.315 7.734 -29.391 1.00 88.69 164 ASP A CA 1
ATOM 1298 C C . ASP A 1 164 ? 23.409 8.954 -29.626 1.00 88.69 164 ASP A C 1
ATOM 1300 O O . ASP A 1 164 ? 22.416 9.138 -28.925 1.00 88.69 164 ASP A O 1
ATOM 1304 N N . SER A 1 165 ? 23.638 9.714 -30.706 1.00 90.88 165 SER A N 1
ATOM 1305 C CA . SER A 1 165 ? 22.763 10.838 -31.074 1.00 90.88 165 SER A CA 1
ATOM 1306 C C . SER A 1 165 ? 21.310 10.409 -31.326 1.00 90.88 165 SER A C 1
ATOM 1308 O O . SER A 1 165 ? 20.378 11.090 -30.895 1.00 90.88 165 SER A O 1
ATOM 1310 N N . GLN A 1 166 ? 21.089 9.262 -31.982 1.00 90.00 166 GLN A N 1
ATOM 1311 C CA . GLN A 1 166 ? 19.736 8.760 -32.258 1.00 90.00 166 GLN A CA 1
ATOM 1312 C C . GLN A 1 166 ? 19.038 8.289 -30.982 1.00 90.00 166 GLN A C 1
ATOM 1314 O O . GLN A 1 166 ? 17.828 8.460 -30.827 1.00 90.00 166 GLN A O 1
ATOM 1319 N N . LEU A 1 167 ? 19.803 7.724 -30.051 1.00 87.56 167 LEU A N 1
ATOM 1320 C CA . LEU A 1 167 ? 19.301 7.327 -28.747 1.00 87.56 167 LEU A CA 1
ATOM 1321 C C . LEU A 1 167 ? 18.942 8.551 -27.880 1.00 87.56 167 LEU A C 1
ATOM 1323 O O . LEU A 1 167 ? 17.946 8.507 -27.152 1.00 87.56 167 LEU A O 1
ATOM 1327 N N . GLN A 1 168 ? 19.696 9.653 -27.969 1.00 83.50 168 GLN A N 1
ATOM 1328 C CA . GLN A 1 168 ? 19.460 10.881 -27.190 1.00 83.50 168 GLN A CA 1
ATOM 1329 C C . GLN A 1 168 ? 18.306 11.739 -27.726 1.00 83.50 168 GLN A C 1
ATOM 1331 O O . GLN A 1 168 ? 17.526 12.284 -26.946 1.00 83.50 168 GLN A O 1
ATOM 1336 N N . THR A 1 169 ? 18.144 11.822 -29.051 1.00 76.69 169 THR A N 1
ATOM 1337 C CA . THR A 1 169 ? 17.153 12.709 -29.701 1.00 76.69 169 THR A CA 1
ATOM 1338 C C . THR A 1 169 ? 15.703 12.389 -29.306 1.00 76.69 169 THR A C 1
ATOM 1340 O O . THR A 1 169 ? 14.835 13.256 -29.352 1.00 76.69 169 THR A O 1
ATOM 1343 N N . ALA A 1 170 ? 15.421 11.157 -28.880 1.00 63.84 170 ALA A N 1
ATOM 1344 C CA . ALA A 1 170 ? 14.063 10.719 -28.578 1.00 63.84 170 ALA A CA 1
ATOM 1345 C C . ALA A 1 170 ? 13.561 11.054 -27.156 1.00 63.84 170 ALA A C 1
ATOM 1347 O O . ALA A 1 170 ? 12.363 10.914 -26.917 1.00 63.84 170 ALA A O 1
ATOM 1348 N N . TYR A 1 171 ? 14.423 11.486 -26.220 1.00 63.19 171 TYR A N 1
ATOM 1349 C CA . TYR A 1 171 ? 14.019 11.764 -24.828 1.00 63.19 171 TYR A CA 1
ATOM 1350 C C . TYR A 1 171 ? 14.720 13.001 -24.253 1.00 63.19 171 TYR A C 1
ATOM 1352 O O . TYR A 1 171 ? 15.697 12.872 -23.515 1.00 63.19 171 TYR A O 1
ATOM 1360 N N . PRO A 1 172 ? 14.198 14.212 -24.510 1.00 53.84 172 PRO A N 1
ATOM 1361 C CA . PRO A 1 172 ? 14.722 15.428 -23.890 1.00 53.84 172 PRO A CA 1
ATOM 1362 C C . PRO A 1 172 ? 14.507 15.485 -22.362 1.00 53.84 172 PRO A C 1
ATOM 1364 O O . PRO A 1 172 ? 15.132 16.305 -21.694 1.00 53.84 172 PRO A O 1
ATOM 1367 N N . TRP A 1 173 ? 13.677 14.604 -21.781 1.00 46.97 173 TRP A N 1
ATOM 1368 C CA . TRP A 1 173 ? 13.350 14.623 -20.352 1.00 46.97 173 TRP A 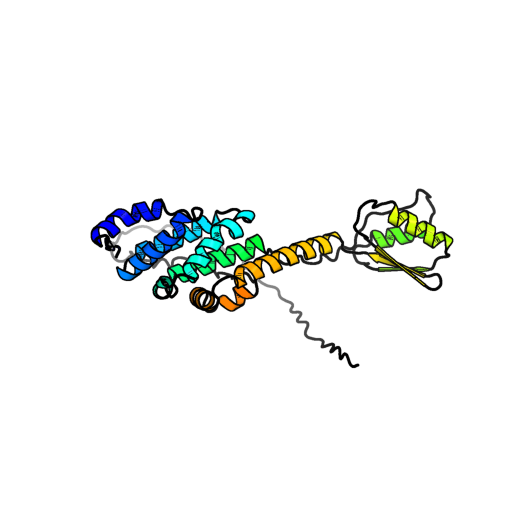CA 1
ATOM 1369 C C . TRP A 1 173 ? 13.449 13.227 -19.694 1.00 46.97 173 TRP A C 1
ATOM 1371 O O . TRP A 1 173 ? 12.503 12.453 -19.664 1.00 46.97 173 TRP A O 1
ATOM 1381 N N . ARG A 1 174 ? 14.616 12.970 -19.087 1.00 47.38 174 ARG A N 1
ATOM 1382 C CA . ARG A 1 174 ? 14.796 12.389 -17.734 1.00 47.38 174 ARG A CA 1
ATOM 1383 C C . ARG A 1 174 ? 14.594 10.916 -17.391 1.00 47.38 174 ARG A C 1
ATOM 1385 O O . ARG A 1 174 ? 14.785 10.593 -16.220 1.00 47.38 174 ARG A O 1
ATOM 1392 N N . GLU A 1 175 ? 14.403 10.004 -18.325 1.00 52.97 175 GLU A N 1
ATOM 1393 C CA . GLU A 1 175 ? 14.609 8.592 -17.998 1.00 52.97 175 GLU A CA 1
ATOM 1394 C C . GLU A 1 175 ? 15.546 7.964 -19.014 1.00 52.97 175 GLU A C 1
ATOM 1396 O O . GLU A 1 175 ? 15.184 7.688 -20.153 1.00 52.97 175 GLU A O 1
ATOM 1401 N N . GLN A 1 176 ? 16.806 7.817 -18.606 1.00 61.19 176 GLN A N 1
ATOM 1402 C CA . GLN A 1 176 ? 17.819 7.133 -19.386 1.00 61.19 176 GLN A CA 1
ATOM 1403 C C . GLN A 1 176 ? 17.309 5.709 -19.645 1.00 61.19 176 GLN A C 1
ATOM 1405 O O . GLN A 1 176 ? 17.315 4.867 -18.756 1.00 61.19 176 GLN A O 1
ATOM 1410 N N . LEU A 1 177 ? 16.787 5.464 -20.849 1.00 62.97 177 LEU A N 1
ATOM 1411 C CA . LEU A 1 177 ? 16.254 4.162 -21.263 1.00 62.97 177 LEU A CA 1
ATOM 1412 C C . LEU A 1 177 ? 17.359 3.195 -21.664 1.00 62.97 177 LEU A C 1
ATOM 1414 O O . LEU A 1 177 ? 17.063 2.041 -21.970 1.00 62.97 177 LEU A O 1
ATOM 1418 N N . TYR A 1 178 ? 18.602 3.670 -21.717 1.00 66.31 178 TYR A N 1
ATOM 1419 C CA . TYR A 1 178 ? 19.743 2.881 -22.125 1.00 66.31 178 TYR A CA 1
ATOM 1420 C C . TYR A 1 178 ? 21.028 3.274 -21.392 1.00 66.31 178 TYR A C 1
ATOM 1422 O O . TYR A 1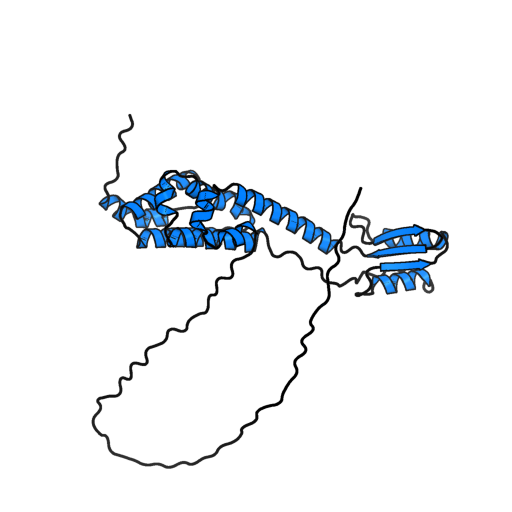 178 ? 21.324 4.451 -21.204 1.00 66.31 178 TYR A O 1
ATOM 1430 N N . GLU A 1 179 ? 21.825 2.286 -21.007 1.00 70.56 179 GLU A N 1
ATOM 1431 C CA . GLU A 1 179 ? 23.198 2.494 -20.542 1.00 70.56 179 GLU A CA 1
ATOM 1432 C C . GLU A 1 179 ? 24.169 2.189 -21.683 1.00 70.56 179 GLU A C 1
ATOM 1434 O O . GLU A 1 179 ? 24.058 1.129 -22.312 1.00 70.56 179 GLU A O 1
ATOM 1439 N N . THR A 1 180 ? 25.097 3.118 -21.933 1.00 69.69 180 THR A N 1
ATOM 1440 C CA . THR A 1 180 ? 26.146 2.961 -22.940 1.00 69.69 180 THR A CA 1
ATOM 1441 C C . THR A 1 180 ? 27.513 2.880 -22.278 1.00 69.69 180 THR A C 1
ATOM 1443 O O . THR A 1 180 ? 27.941 3.820 -21.612 1.00 69.69 180 THR A O 1
ATOM 1446 N N . THR A 1 181 ? 28.235 1.783 -22.506 1.00 73.12 181 THR A N 1
ATOM 1447 C CA . THR A 1 181 ? 29.655 1.656 -22.144 1.00 73.12 181 THR A CA 1
ATOM 1448 C C . THR A 1 181 ? 30.483 1.539 -23.414 1.00 73.12 181 THR A C 1
ATOM 1450 O O . THR A 1 181 ? 30.133 0.784 -24.323 1.00 73.12 181 THR A O 1
ATOM 1453 N N . GLN A 1 182 ? 31.574 2.303 -23.481 1.00 73.38 182 GLN A N 1
ATOM 1454 C CA . GLN A 1 182 ? 32.482 2.318 -24.623 1.00 73.38 182 GLN A CA 1
ATOM 1455 C C . GLN A 1 182 ? 33.823 1.715 -24.211 1.00 73.38 182 GLN A C 1
ATOM 1457 O O . GLN A 1 182 ? 34.545 2.275 -23.387 1.00 73.38 182 GLN A O 1
ATOM 1462 N N . ALA A 1 183 ? 34.170 0.571 -24.797 1.00 75.12 183 ALA A N 1
ATOM 1463 C CA . ALA A 1 183 ? 35.472 -0.054 -24.603 1.00 75.12 183 ALA A CA 1
ATOM 1464 C C . ALA A 1 183 ? 35.943 -0.692 -25.912 1.00 75.12 183 ALA A C 1
ATOM 1466 O O . ALA A 1 183 ? 35.232 -1.489 -26.515 1.00 75.12 183 ALA A O 1
ATOM 1467 N N . ARG A 1 184 ? 37.160 -0.349 -26.363 1.00 80.94 184 ARG A N 1
ATOM 1468 C CA . ARG A 1 184 ? 37.859 -1.021 -27.482 1.00 80.94 184 ARG A CA 1
ATOM 1469 C C . ARG A 1 184 ? 37.011 -1.203 -28.763 1.00 80.94 184 ARG A C 1
ATOM 1471 O O . ARG A 1 184 ? 37.055 -2.257 -29.387 1.00 80.94 184 ARG A O 1
ATOM 1478 N N . GLY A 1 185 ? 36.237 -0.189 -29.165 1.00 83.06 185 GLY A N 1
ATOM 1479 C CA . GLY A 1 185 ? 35.402 -0.257 -30.380 1.00 83.06 185 GLY A CA 1
ATOM 1480 C C . GLY A 1 185 ? 34.088 -1.036 -30.223 1.00 83.06 185 GLY A C 1
ATOM 1481 O O . GLY A 1 185 ? 33.428 -1.337 -31.219 1.00 83.06 185 GLY A O 1
ATOM 1482 N N . VAL A 1 186 ? 33.694 -1.352 -28.989 1.00 87.56 186 VAL A N 1
ATOM 1483 C CA . VAL A 1 186 ? 32.398 -1.944 -28.647 1.00 87.56 186 VAL A CA 1
ATOM 1484 C C . VAL A 1 186 ? 31.542 -0.893 -27.950 1.00 87.56 186 VAL A C 1
ATOM 1486 O O . VAL A 1 186 ? 31.997 -0.249 -27.004 1.00 87.56 186 VAL A O 1
ATOM 1489 N N . MET A 1 187 ? 30.316 -0.723 -28.441 1.00 87.62 187 MET A N 1
ATOM 1490 C CA . MET A 1 187 ? 29.260 0.056 -27.808 1.00 87.62 187 MET A CA 1
ATOM 1491 C C . MET A 1 187 ? 28.247 -0.910 -27.212 1.00 87.62 187 MET A C 1
ATOM 1493 O O . MET A 1 187 ? 27.546 -1.620 -27.930 1.00 87.62 187 MET A O 1
ATOM 1497 N N . THR A 1 188 ? 28.173 -0.942 -25.894 1.00 90.25 188 THR A N 1
ATOM 1498 C CA . THR A 1 188 ? 27.133 -1.676 -25.182 1.00 90.25 188 THR A CA 1
ATOM 1499 C C . THR A 1 188 ? 25.862 -0.838 -25.142 1.00 90.25 188 THR A C 1
ATOM 1501 O O . THR A 1 188 ? 25.955 0.348 -24.865 1.00 90.25 188 THR A O 1
ATOM 1504 N N . VAL A 1 189 ? 24.690 -1.424 -25.393 1.00 89.69 189 VAL A N 1
ATOM 1505 C CA . VAL A 1 189 ? 23.391 -0.758 -25.212 1.00 89.69 189 VAL A CA 1
ATOM 1506 C C . VAL A 1 189 ? 22.508 -1.650 -24.351 1.00 89.69 189 VAL A C 1
ATOM 1508 O O . VAL A 1 189 ? 22.124 -2.746 -24.759 1.00 89.69 189 VAL A O 1
ATOM 1511 N N . LYS A 1 190 ? 22.174 -1.185 -23.149 1.00 91.31 190 LYS A N 1
ATOM 1512 C CA . LYS A 1 190 ? 21.339 -1.925 -22.193 1.00 91.31 190 LYS A CA 1
ATOM 1513 C C . LYS A 1 190 ? 20.039 -1.190 -21.938 1.00 91.31 190 LYS A C 1
ATOM 1515 O O . LYS A 1 190 ? 20.095 -0.108 -21.381 1.00 91.31 190 LYS A O 1
ATOM 1520 N N . LYS A 1 191 ? 18.888 -1.775 -22.261 1.00 89.56 191 LYS A N 1
ATOM 1521 C CA . LYS A 1 191 ? 17.573 -1.195 -21.973 1.00 89.56 191 LYS A CA 1
ATOM 1522 C C . LYS A 1 191 ? 17.332 -1.101 -20.472 1.00 89.56 191 LYS A C 1
ATOM 1524 O O . LYS A 1 191 ? 17.562 -2.050 -19.726 1.00 89.56 191 LYS A O 1
ATOM 1529 N N . ILE A 1 192 ? 16.803 0.036 -20.048 1.00 85.25 192 ILE A N 1
ATOM 1530 C CA . ILE A 1 192 ? 16.437 0.310 -18.665 1.00 85.25 192 ILE A CA 1
ATOM 1531 C C . ILE A 1 192 ? 14.905 0.264 -18.572 1.00 85.25 192 ILE A C 1
ATOM 1533 O O . ILE A 1 192 ? 14.210 0.826 -19.431 1.00 85.25 192 ILE A O 1
ATOM 1537 N N . PRO A 1 193 ? 14.342 -0.440 -17.579 1.00 83.88 193 PRO A N 1
ATOM 1538 C CA . PRO A 1 193 ? 12.903 -0.513 -17.387 1.00 83.88 193 PRO A CA 1
ATOM 1539 C C . PRO A 1 193 ? 12.447 0.689 -16.559 1.00 83.88 193 PRO A C 1
ATOM 1541 O O . PRO A 1 193 ? 12.198 0.580 -15.364 1.00 83.88 193 PRO A O 1
ATOM 1544 N N . THR A 1 194 ? 12.447 1.872 -17.167 1.00 79.62 194 THR A N 1
ATOM 1545 C CA . THR A 1 194 ? 12.341 3.126 -16.414 1.00 79.62 194 THR A CA 1
ATOM 1546 C C . THR A 1 194 ? 10.973 3.306 -15.757 1.00 79.62 194 THR A C 1
ATOM 1548 O O . THR A 1 194 ? 10.937 3.625 -14.572 1.00 79.62 194 THR A O 1
ATOM 1551 N N . GLU A 1 195 ? 9.886 2.952 -16.452 1.00 79.88 195 GLU A N 1
ATOM 1552 C CA . GLU A 1 195 ? 8.525 2.908 -15.895 1.00 79.88 195 GLU A CA 1
ATOM 1553 C C . GLU A 1 195 ? 8.453 1.988 -14.670 1.00 79.88 195 GLU A C 1
ATOM 1555 O O . GLU A 1 195 ? 8.073 2.426 -13.588 1.00 79.88 195 GLU A O 1
ATOM 1560 N N . PHE A 1 196 ? 8.939 0.748 -14.789 1.00 86.44 196 PHE A N 1
ATOM 1561 C CA . PHE A 1 196 ? 9.011 -0.183 -13.660 1.00 86.44 196 PHE A CA 1
ATOM 1562 C C . PHE A 1 196 ? 9.872 0.362 -12.511 1.00 86.44 196 PHE A C 1
ATOM 1564 O O . PHE A 1 196 ? 9.492 0.254 -11.351 1.00 86.44 196 PHE A O 1
ATOM 1571 N N . ASN A 1 197 ? 11.027 0.966 -12.800 1.00 86.94 197 ASN A N 1
ATOM 1572 C CA . ASN A 1 197 ? 11.892 1.554 -11.775 1.00 86.94 197 ASN A CA 1
ATOM 1573 C C . ASN A 1 197 ? 11.221 2.748 -11.081 1.00 86.94 197 ASN A C 1
ATOM 1575 O O . ASN A 1 197 ? 11.432 2.980 -9.891 1.00 86.94 197 ASN A O 1
ATOM 1579 N N . HIS A 1 198 ? 10.441 3.539 -11.814 1.00 86.62 198 HIS A N 1
ATOM 1580 C CA . HIS A 1 198 ? 9.632 4.611 -11.255 1.00 86.62 198 HIS A CA 1
ATOM 1581 C C . HIS A 1 198 ? 8.534 4.043 -10.349 1.00 86.62 198 HIS A C 1
ATOM 1583 O O . HIS A 1 198 ? 8.465 4.416 -9.179 1.00 86.62 198 HIS A O 1
ATOM 1589 N N . GLU A 1 199 ? 7.741 3.090 -10.840 1.00 88.81 199 GLU A N 1
ATOM 1590 C CA . GLU A 1 199 ? 6.710 2.404 -10.057 1.00 88.81 199 GLU A CA 1
ATOM 1591 C C . GLU A 1 199 ? 7.284 1.737 -8.805 1.00 88.81 199 GLU A C 1
ATOM 1593 O O . GLU A 1 199 ? 6.698 1.838 -7.727 1.00 88.81 199 GLU A O 1
ATOM 1598 N N . LEU A 1 200 ? 8.455 1.104 -8.918 1.00 92.38 200 LEU A N 1
ATOM 1599 C CA . LEU A 1 200 ? 9.154 0.480 -7.802 1.00 92.38 200 LEU A CA 1
ATOM 1600 C C . LEU A 1 200 ? 9.553 1.518 -6.752 1.00 92.38 200 LEU A C 1
ATOM 1602 O O . LEU A 1 200 ? 9.274 1.303 -5.577 1.00 92.38 200 LEU A O 1
ATOM 1606 N N . ARG A 1 201 ? 10.121 2.662 -7.156 1.00 93.81 201 ARG A N 1
ATOM 1607 C CA . ARG A 1 201 ? 10.458 3.760 -6.230 1.00 93.81 201 ARG A CA 1
ATOM 1608 C C . ARG A 1 201 ? 9.219 4.324 -5.536 1.00 93.81 201 ARG A C 1
ATOM 1610 O O . ARG A 1 201 ? 9.247 4.551 -4.328 1.00 93.81 201 ARG A O 1
ATOM 1617 N N . VAL A 1 202 ? 8.124 4.532 -6.270 1.00 92.75 202 VAL A N 1
ATOM 1618 C CA . VAL A 1 202 ? 6.846 4.990 -5.697 1.00 92.75 202 VAL A CA 1
ATOM 1619 C C . VAL A 1 202 ? 6.301 3.956 -4.709 1.00 92.75 202 VAL A C 1
ATOM 1621 O O . VAL A 1 202 ? 5.880 4.302 -3.605 1.00 92.75 202 VAL A O 1
ATOM 1624 N N . TRP A 1 203 ? 6.348 2.671 -5.060 1.00 95.31 203 TRP A N 1
ATOM 1625 C CA . TRP A 1 203 ? 5.966 1.586 -4.161 1.00 95.31 203 TRP A CA 1
ATOM 1626 C C . TRP A 1 203 ? 6.846 1.536 -2.903 1.00 95.31 203 TRP A C 1
ATOM 1628 O O . TRP A 1 203 ? 6.309 1.438 -1.803 1.00 95.31 203 TRP A O 1
ATOM 1638 N N . GLU A 1 204 ? 8.166 1.682 -3.022 1.00 95.81 204 GLU A N 1
ATOM 1639 C CA . GLU A 1 204 ? 9.090 1.736 -1.881 1.00 95.81 204 GLU A CA 1
ATOM 1640 C C . GLU A 1 204 ? 8.781 2.915 -0.952 1.00 95.81 204 GLU A C 1
ATOM 1642 O O . GLU A 1 204 ? 8.795 2.759 0.270 1.00 95.81 204 GLU A O 1
ATOM 1647 N N . GLN A 1 205 ? 8.453 4.089 -1.501 1.00 95.81 205 GLN A N 1
ATOM 1648 C CA . GLN A 1 205 ? 8.026 5.245 -0.708 1.00 95.81 205 GLN A CA 1
ATOM 1649 C C . GLN A 1 205 ? 6.751 4.944 0.085 1.00 95.81 205 GLN A C 1
ATOM 1651 O O . GLN A 1 205 ? 6.720 5.179 1.296 1.00 95.81 205 GLN A O 1
ATOM 1656 N N . ARG A 1 206 ? 5.732 4.366 -0.565 1.00 94.75 206 ARG A N 1
ATOM 1657 C CA . ARG A 1 206 ? 4.477 3.960 0.093 1.00 94.75 206 ARG A CA 1
ATOM 1658 C C . ARG A 1 206 ? 4.716 2.903 1.167 1.00 94.75 206 ARG A C 1
ATOM 1660 O O . ARG A 1 206 ? 4.220 3.040 2.282 1.00 94.75 206 ARG A O 1
ATOM 1667 N N . GLN A 1 207 ? 5.539 1.896 0.874 1.00 95.69 207 GLN A N 1
ATOM 1668 C CA . GLN A 1 207 ? 5.921 0.862 1.833 1.00 95.69 207 GLN A CA 1
ATOM 1669 C C . GLN A 1 207 ? 6.615 1.470 3.062 1.00 95.69 207 GLN A C 1
ATOM 1671 O O . GLN A 1 207 ? 6.269 1.152 4.199 1.00 95.69 207 GLN A O 1
ATOM 1676 N N . ASN A 1 208 ? 7.590 2.354 2.851 1.00 96.44 208 ASN A N 1
ATOM 1677 C CA . ASN A 1 208 ? 8.328 2.998 3.934 1.00 96.44 208 ASN A CA 1
ATOM 1678 C C . ASN A 1 208 ? 7.427 3.897 4.784 1.00 96.44 208 ASN A C 1
ATOM 1680 O O . ASN A 1 208 ? 7.563 3.915 6.008 1.00 96.44 208 ASN A O 1
ATOM 1684 N N . GLN A 1 209 ? 6.498 4.615 4.155 1.00 95.44 209 GLN A N 1
ATOM 1685 C CA . GLN A 1 209 ? 5.508 5.418 4.863 1.00 95.44 209 GLN A CA 1
ATOM 1686 C C . GLN A 1 209 ? 4.597 4.539 5.729 1.00 95.44 209 GLN A C 1
ATOM 1688 O O . GLN A 1 209 ? 4.493 4.779 6.930 1.00 95.44 209 GLN A O 1
ATOM 1693 N N . ALA A 1 210 ? 4.035 3.466 5.169 1.00 95.38 210 ALA A N 1
ATOM 1694 C CA . ALA A 1 210 ? 3.190 2.537 5.916 1.00 95.38 210 ALA A CA 1
ATOM 1695 C C . ALA A 1 210 ? 3.932 1.885 7.093 1.00 95.38 210 ALA A C 1
ATOM 1697 O O . ALA A 1 210 ? 3.387 1.798 8.193 1.00 95.38 210 ALA A O 1
ATOM 1698 N N . LYS A 1 211 ? 5.207 1.502 6.915 1.00 96.56 211 LYS A N 1
ATOM 1699 C CA . LYS A 1 211 ? 6.051 1.012 8.021 1.00 96.56 211 LYS A CA 1
ATOM 1700 C C . LYS A 1 211 ? 6.168 2.041 9.139 1.00 96.56 211 LYS A C 1
ATOM 1702 O O . LYS A 1 211 ? 5.973 1.690 10.297 1.00 96.56 211 LYS A O 1
ATOM 1707 N N . LYS A 1 212 ? 6.467 3.305 8.818 1.00 96.25 212 LYS A N 1
ATOM 1708 C CA . LYS A 1 212 ? 6.562 4.380 9.823 1.00 96.25 212 LYS A CA 1
ATOM 1709 C C . LYS A 1 212 ? 5.248 4.558 10.577 1.00 96.25 212 LYS A C 1
ATOM 1711 O O . LYS A 1 212 ? 5.261 4.701 11.796 1.00 96.25 212 LYS A O 1
ATOM 1716 N N . VAL A 1 213 ? 4.128 4.517 9.861 1.00 95.56 213 VAL A N 1
ATOM 1717 C CA . VAL A 1 213 ? 2.795 4.630 10.452 1.00 95.56 213 VAL A CA 1
ATOM 1718 C C . VAL A 1 213 ? 2.531 3.474 11.417 1.00 95.56 213 VAL A C 1
ATOM 1720 O O . VAL A 1 213 ? 2.220 3.740 12.576 1.00 95.56 213 VAL A O 1
ATOM 1723 N N . LEU A 1 214 ? 2.734 2.219 11.004 1.00 96.50 214 LEU A N 1
ATOM 1724 C CA . LEU A 1 214 ? 2.540 1.045 11.869 1.00 96.50 214 LEU A CA 1
ATOM 1725 C C . LEU A 1 214 ? 3.491 1.028 13.076 1.00 96.50 214 LEU A C 1
ATOM 1727 O O . LEU A 1 214 ? 3.078 0.694 14.184 1.00 96.50 214 LEU A O 1
ATOM 1731 N N . LEU A 1 215 ? 4.745 1.447 12.892 1.00 96.88 215 LEU A N 1
ATOM 1732 C CA . LEU A 1 215 ? 5.721 1.568 13.981 1.00 96.88 215 LEU A CA 1
ATOM 1733 C C . LEU A 1 215 ? 5.387 2.694 14.969 1.00 96.88 215 LEU A C 1
ATOM 1735 O O . LEU A 1 215 ? 5.889 2.681 16.087 1.00 96.88 215 LEU A O 1
ATOM 1739 N N . SER A 1 216 ? 4.539 3.654 14.584 1.00 96.12 216 SER A N 1
ATOM 1740 C CA . SER A 1 216 ? 4.097 4.731 15.480 1.00 96.12 216 SER A CA 1
ATOM 1741 C C . SER A 1 216 ? 2.997 4.315 16.463 1.00 96.12 216 SER A C 1
ATOM 1743 O O . SER A 1 216 ? 2.661 5.087 17.358 1.00 96.12 216 SER A O 1
ATOM 1745 N N . PHE A 1 217 ? 2.417 3.123 16.304 1.00 96.81 217 PHE A N 1
ATOM 1746 C CA . PHE A 1 217 ? 1.499 2.554 17.290 1.00 96.81 217 PHE A CA 1
ATOM 1747 C C . PHE A 1 217 ? 2.270 2.038 18.510 1.00 96.81 217 PHE A C 1
ATOM 1749 O O . PHE A 1 217 ? 3.439 1.659 18.416 1.00 96.81 217 PHE A O 1
ATOM 1756 N N . GLU A 1 218 ? 1.589 1.953 19.651 1.00 96.12 218 GLU A N 1
ATOM 1757 C CA . GLU A 1 218 ? 2.117 1.245 20.818 1.00 96.12 218 GLU A CA 1
ATOM 1758 C C . GLU A 1 218 ? 2.172 -0.261 20.504 1.00 96.12 218 GLU A C 1
ATOM 1760 O O . GLU A 1 218 ? 1.146 -0.900 20.267 1.00 96.12 218 GLU A O 1
ATOM 1765 N N . GLN A 1 219 ? 3.384 -0.816 20.420 1.00 96.56 219 GLN A N 1
ATOM 1766 C CA . GLN A 1 219 ? 3.620 -2.135 19.826 1.00 96.56 219 GLN A CA 1
ATOM 1767 C C . GLN A 1 219 ? 3.084 -3.290 20.682 1.00 96.56 219 GLN A C 1
ATOM 1769 O O . GLN A 1 219 ? 2.659 -4.303 20.125 1.00 96.56 219 GLN A O 1
ATOM 1774 N N . GLY A 1 220 ? 3.074 -3.156 22.012 1.00 96.38 220 GLY A N 1
ATOM 1775 C CA . GLY A 1 220 ? 2.525 -4.168 22.913 1.00 96.38 220 GLY A CA 1
ATOM 1776 C C . GLY A 1 220 ? 1.024 -4.344 22.701 1.00 96.38 220 GLY A C 1
ATOM 1777 O O . GLY A 1 220 ? 0.553 -5.440 22.403 1.00 96.38 220 GLY A O 1
ATOM 1778 N N . SER A 1 221 ? 0.287 -3.241 22.754 1.00 96.88 221 SER A N 1
ATOM 1779 C CA . SER A 1 221 ? -1.152 -3.159 22.510 1.00 96.88 221 SER A CA 1
ATOM 1780 C C . SER A 1 221 ? -1.507 -3.543 21.082 1.00 96.88 221 SER A C 1
ATOM 1782 O O . SER A 1 221 ? -2.481 -4.262 20.866 1.00 96.88 221 SER A O 1
ATOM 1784 N N . LEU A 1 222 ? -0.695 -3.133 20.099 1.00 97.31 222 LEU A N 1
ATOM 1785 C CA . LEU A 1 222 ? -0.898 -3.520 18.704 1.00 97.31 222 LEU A CA 1
ATOM 1786 C C . LEU A 1 222 ? -0.780 -5.039 18.529 1.00 97.31 222 LEU A C 1
ATOM 1788 O O . LEU A 1 222 ? -1.600 -5.654 17.847 1.00 97.31 222 LEU A O 1
ATOM 1792 N N . LYS A 1 223 ? 0.202 -5.663 19.186 1.00 97.69 223 LYS A N 1
ATOM 1793 C CA . LYS A 1 223 ? 0.354 -7.120 19.198 1.00 97.69 223 LYS A CA 1
ATOM 1794 C C . LYS A 1 223 ? -0.836 -7.811 19.858 1.00 97.69 223 LYS A C 1
ATOM 1796 O O . LYS A 1 223 ? -1.291 -8.826 19.341 1.00 97.69 223 LYS A O 1
ATOM 1801 N N . VAL A 1 224 ? -1.370 -7.249 20.942 1.00 96.69 224 VAL A N 1
ATOM 1802 C CA . VAL A 1 224 ? -2.574 -7.766 21.609 1.00 96.69 224 VAL A CA 1
ATOM 1803 C C . VAL A 1 224 ? -3.789 -7.738 20.679 1.00 96.69 224 VAL A C 1
ATOM 1805 O O . VAL A 1 224 ? -4.478 -8.750 20.551 1.00 96.69 224 VAL A O 1
ATOM 1808 N N . VAL A 1 225 ? -4.050 -6.615 19.997 1.00 97.31 225 VAL A N 1
ATOM 1809 C CA . VAL A 1 225 ? -5.244 -6.514 19.138 1.00 97.31 225 VAL A CA 1
ATOM 1810 C C . VAL A 1 225 ? -5.133 -7.322 17.846 1.00 97.31 225 VAL A C 1
ATOM 1812 O O . VAL A 1 225 ? -6.149 -7.746 17.296 1.00 97.31 225 VAL A O 1
ATOM 1815 N N . LEU A 1 226 ? -3.916 -7.536 17.339 1.00 96.94 226 LEU A N 1
ATOM 1816 C CA . LEU A 1 226 ? -3.695 -8.288 16.104 1.00 96.94 226 LEU A CA 1
ATOM 1817 C C . LEU A 1 226 ? -3.523 -9.794 16.335 1.00 96.94 226 LEU A C 1
ATOM 1819 O O . LEU A 1 226 ? -3.887 -10.579 15.455 1.00 96.94 226 LEU A O 1
ATOM 1823 N N . GLY A 1 227 ? -3.001 -10.209 17.492 1.00 96.31 227 GLY A N 1
ATOM 1824 C CA . GLY A 1 227 ? -2.694 -11.609 17.782 1.00 96.31 227 GLY A CA 1
ATOM 1825 C C . GLY A 1 227 ? -1.762 -12.205 16.725 1.00 96.31 227 GLY A C 1
ATOM 1826 O O . GLY A 1 227 ? -0.758 -11.594 16.351 1.00 96.31 227 GLY A O 1
ATOM 1827 N N . ASP A 1 228 ? -2.131 -13.364 16.182 1.00 96.06 228 ASP A N 1
ATOM 1828 C CA . ASP A 1 228 ? -1.346 -14.077 15.163 1.00 96.06 228 ASP A CA 1
ATOM 1829 C C . ASP A 1 228 ? -1.162 -13.275 13.862 1.00 96.06 228 ASP A C 1
ATOM 1831 O O . ASP A 1 228 ? -0.172 -13.444 13.149 1.00 96.06 228 ASP A O 1
ATOM 1835 N N . ALA A 1 229 ? -2.067 -12.333 13.573 1.00 96.56 229 ALA A N 1
ATOM 1836 C CA . ALA A 1 229 ? -1.964 -11.466 12.403 1.00 96.56 229 ALA A CA 1
ATOM 1837 C C . ALA A 1 229 ? -0.870 -10.392 12.536 1.00 96.56 229 ALA A C 1
ATOM 1839 O O . ALA A 1 229 ? -0.536 -9.748 11.541 1.00 96.56 229 ALA A O 1
ATOM 1840 N N . PHE A 1 230 ? -0.301 -10.186 13.733 1.00 97.69 230 PHE A N 1
ATOM 1841 C CA . PHE A 1 230 ? 0.690 -9.137 13.983 1.00 97.69 230 PHE A CA 1
ATOM 1842 C C . PHE A 1 230 ? 1.888 -9.248 13.037 1.00 97.69 230 PHE A C 1
ATOM 1844 O O . PHE A 1 230 ? 2.243 -8.273 12.382 1.00 97.69 230 PHE A O 1
ATOM 1851 N N . GLY A 1 231 ? 2.478 -10.442 12.905 1.00 97.25 231 GLY A N 1
ATOM 1852 C CA . GLY A 1 231 ? 3.636 -10.646 12.029 1.00 97.25 231 GLY A CA 1
ATOM 1853 C C . GLY A 1 231 ? 3.327 -10.334 10.562 1.00 97.25 231 GLY A C 1
ATOM 1854 O O . GLY A 1 231 ? 4.110 -9.661 9.893 1.00 97.25 231 GLY A O 1
ATOM 1855 N N . ILE A 1 232 ? 2.153 -10.756 10.086 1.00 96.38 232 ILE A N 1
ATOM 1856 C CA . ILE A 1 232 ? 1.708 -10.556 8.701 1.00 96.38 232 ILE A CA 1
ATOM 1857 C C . ILE A 1 232 ? 1.504 -9.060 8.421 1.00 96.38 232 ILE A C 1
ATOM 1859 O O . ILE A 1 232 ? 2.116 -8.518 7.499 1.00 96.38 232 ILE A O 1
ATOM 1863 N N . ILE A 1 233 ? 0.734 -8.369 9.267 1.00 96.56 233 ILE A N 1
ATOM 1864 C CA . ILE A 1 233 ? 0.458 -6.930 9.138 1.00 96.56 233 ILE A CA 1
ATOM 1865 C C . ILE A 1 233 ? 1.749 -6.106 9.243 1.00 96.56 233 ILE A C 1
ATOM 1867 O O . ILE A 1 233 ? 1.983 -5.226 8.417 1.00 96.56 233 ILE A O 1
ATOM 1871 N N . MET A 1 234 ? 2.639 -6.419 10.192 1.00 96.94 234 MET A N 1
ATOM 1872 C CA . MET A 1 234 ? 3.919 -5.710 10.345 1.00 96.94 234 MET A CA 1
ATOM 1873 C C . MET A 1 234 ? 4.889 -5.959 9.183 1.00 96.94 234 MET A C 1
ATOM 1875 O O . MET A 1 234 ? 5.735 -5.114 8.891 1.00 96.94 234 MET A O 1
ATOM 1879 N N . SER A 1 235 ? 4.744 -7.082 8.474 1.00 95.56 235 SER A N 1
ATOM 1880 C CA . SER A 1 235 ? 5.457 -7.349 7.220 1.00 95.56 235 SER A CA 1
ATOM 1881 C C . SER A 1 235 ? 4.819 -6.684 5.989 1.00 95.56 235 SER A C 1
ATOM 1883 O O . SER A 1 235 ? 5.332 -6.840 4.880 1.00 95.56 235 SER A O 1
ATOM 1885 N N . LEU A 1 236 ? 3.737 -5.916 6.183 1.00 95.19 236 LEU A N 1
ATOM 1886 C CA . LEU A 1 236 ? 2.922 -5.283 5.141 1.00 95.19 236 LEU A CA 1
ATOM 1887 C C . LEU A 1 236 ? 2.330 -6.274 4.134 1.00 95.19 236 LEU A C 1
ATOM 1889 O O . LEU A 1 236 ? 2.187 -5.967 2.950 1.00 95.19 236 LEU A O 1
ATOM 1893 N N . GLN A 1 237 ? 1.987 -7.468 4.604 1.00 93.44 237 GLN A N 1
ATOM 1894 C CA . GLN A 1 237 ? 1.267 -8.458 3.817 1.00 93.44 237 GLN A CA 1
ATOM 1895 C C . GLN A 1 237 ? -0.231 -8.347 4.094 1.00 93.44 237 GLN A C 1
ATOM 1897 O O . GLN A 1 237 ? -0.649 -8.045 5.214 1.00 93.44 237 GLN A O 1
ATOM 1902 N N . THR A 1 238 ? -1.047 -8.591 3.071 1.00 90.69 238 THR A N 1
ATOM 1903 C CA . THR A 1 238 ? -2.501 -8.606 3.227 1.00 90.69 238 THR A CA 1
ATOM 1904 C C . THR A 1 238 ? -2.948 -9.927 3.842 1.00 90.69 238 THR A C 1
ATOM 1906 O O . THR A 1 238 ? -2.537 -10.999 3.399 1.00 90.69 238 THR A O 1
ATOM 1909 N N . LEU A 1 239 ? -3.828 -9.858 4.835 1.00 89.69 239 LEU A N 1
ATOM 1910 C CA . LEU A 1 239 ? -4.545 -11.012 5.357 1.00 89.69 239 LEU A CA 1
ATOM 1911 C C . LEU A 1 239 ? -5.536 -11.496 4.300 1.00 89.69 239 LEU A C 1
ATOM 1913 O O . LEU A 1 239 ? -6.390 -10.735 3.834 1.00 89.69 239 LEU A O 1
ATOM 1917 N N . HIS A 1 240 ? -5.441 -12.778 3.963 1.00 85.12 240 HIS A N 1
ATOM 1918 C CA . HIS A 1 240 ? -6.493 -13.477 3.248 1.00 85.12 240 HIS A CA 1
ATOM 1919 C C . HIS A 1 240 ? -7.512 -13.942 4.279 1.00 85.12 240 HIS A C 1
ATOM 1921 O O . HIS A 1 240 ? -7.273 -14.879 5.037 1.00 85.12 240 HIS A O 1
ATOM 1927 N N . PHE A 1 241 ? -8.642 -13.245 4.347 1.00 75.69 241 PHE A N 1
ATOM 1928 C CA . PHE A 1 241 ? -9.792 -13.779 5.053 1.00 75.69 241 PHE A CA 1
ATOM 1929 C C . PHE A 1 241 ? -10.366 -14.873 4.162 1.00 75.69 241 PHE A C 1
ATOM 1931 O O . PHE A 1 241 ? -10.945 -14.566 3.119 1.00 75.69 241 PHE A O 1
ATOM 1938 N N . ASP A 1 242 ? -10.161 -16.135 4.540 1.00 57.66 242 ASP A N 1
ATOM 1939 C CA . ASP A 1 242 ? -10.824 -17.278 3.917 1.00 57.66 242 ASP A CA 1
ATOM 1940 C C . ASP A 1 242 ? -12.329 -17.165 4.174 1.00 57.66 242 ASP A C 1
ATOM 1942 O O . ASP A 1 242 ? -12.907 -17.809 5.049 1.00 57.66 242 ASP A O 1
ATOM 1946 N N . HIS A 1 243 ? -12.996 -16.307 3.410 1.00 48.69 243 HIS A N 1
ATOM 1947 C CA . HIS A 1 243 ? -14.439 -16.281 3.336 1.00 48.69 243 HIS A CA 1
ATOM 1948 C C . HIS A 1 243 ? -14.846 -17.445 2.439 1.00 48.69 243 HIS A C 1
ATOM 1950 O O . HIS A 1 243 ? -15.217 -17.270 1.283 1.00 48.69 243 HIS A O 1
ATOM 1956 N N . LYS A 1 244 ? -14.741 -18.670 2.963 1.00 34.66 244 LYS A N 1
ATOM 1957 C CA . LYS A 1 244 ? -15.511 -19.777 2.411 1.00 34.66 244 LYS A CA 1
ATOM 1958 C C . LYS A 1 244 ? -16.963 -19.460 2.779 1.00 34.66 244 LYS A C 1
ATOM 1960 O O . LYS A 1 244 ? -17.270 -19.442 3.972 1.00 34.66 244 LYS A O 1
ATOM 1965 N N . PRO A 1 245 ? -17.853 -19.148 1.823 1.00 40.28 245 PRO A N 1
ATOM 1966 C CA . PRO A 1 245 ? -19.266 -19.086 2.128 1.00 40.28 245 PRO A CA 1
ATOM 1967 C C . PRO A 1 245 ? -19.654 -20.532 2.402 1.00 40.28 245 PRO A C 1
ATOM 1969 O O . PRO A 1 245 ? -19.805 -21.322 1.472 1.00 40.28 245 PRO A O 1
ATOM 1972 N N . THR A 1 246 ? -19.710 -20.921 3.673 1.00 37.94 246 THR A N 1
ATOM 1973 C CA . THR A 1 246 ? -20.392 -22.151 4.049 1.00 37.94 246 THR A CA 1
ATOM 1974 C C . THR A 1 246 ? -21.838 -21.933 3.618 1.00 37.94 246 THR A C 1
ATOM 1976 O O . THR A 1 246 ? -22.474 -21.006 4.131 1.00 37.94 246 THR A O 1
ATOM 1979 N N . PRO A 1 247 ? -22.351 -22.687 2.630 1.00 44.47 247 PRO A N 1
ATOM 1980 C CA . PRO A 1 247 ? -23.766 -22.635 2.322 1.00 44.47 247 PRO A CA 1
ATOM 1981 C C . PRO A 1 247 ? -24.506 -22.940 3.625 1.00 44.47 247 PRO A C 1
ATOM 1983 O O . PRO A 1 247 ? -24.042 -23.812 4.366 1.00 44.47 247 PRO A O 1
ATOM 1986 N N . PRO A 1 248 ? -25.607 -22.245 3.946 1.00 51.16 248 PRO A N 1
ATOM 1987 C CA . PRO A 1 248 ? -26.447 -22.679 5.045 1.00 51.16 248 PRO A CA 1
ATOM 1988 C C . PRO A 1 248 ? -26.843 -24.123 4.744 1.00 51.16 248 PRO A C 1
ATOM 1990 O O . PRO A 1 248 ? -27.580 -24.381 3.789 1.00 51.16 248 PRO A O 1
ATOM 1993 N N . GLU A 1 249 ? -26.305 -25.067 5.519 1.00 47.12 249 GLU A N 1
ATOM 1994 C CA . GLU A 1 249 ? -26.858 -26.408 5.606 1.00 47.12 249 GLU A CA 1
ATOM 1995 C C . GLU A 1 249 ? -28.288 -26.197 6.064 1.00 47.12 249 GLU A C 1
ATOM 1997 O O . GLU A 1 249 ? -28.572 -25.915 7.224 1.00 47.12 249 GLU A O 1
ATOM 2002 N N . THR A 1 250 ? -29.182 -26.192 5.085 1.00 50.62 250 THR A N 1
ATOM 2003 C CA . THR A 1 250 ? -30.608 -26.172 5.317 1.00 50.62 250 THR A CA 1
ATOM 2004 C C . THR A 1 250 ? -30.876 -27.568 5.853 1.00 50.62 250 THR A C 1
ATOM 2006 O O . THR A 1 250 ? -30.708 -28.521 5.086 1.00 50.62 250 THR A O 1
ATOM 2009 N N . PRO A 1 251 ? -31.209 -27.757 7.144 1.00 52.91 251 PRO A N 1
ATOM 2010 C CA . PRO A 1 251 ? -31.731 -29.040 7.559 1.00 52.91 251 PRO A CA 1
ATOM 2011 C C . PRO A 1 251 ? -32.982 -29.254 6.714 1.00 52.91 251 PRO A C 1
ATOM 2013 O O . PRO A 1 251 ? -33.948 -28.498 6.816 1.00 52.91 251 PRO A O 1
ATOM 2016 N N . ALA A 1 252 ? -32.927 -30.226 5.806 1.00 48.03 252 ALA A N 1
ATOM 2017 C CA . ALA A 1 252 ? -34.102 -30.702 5.111 1.00 48.03 252 ALA A CA 1
ATOM 2018 C C . ALA A 1 252 ? -35.035 -31.254 6.192 1.00 48.03 252 ALA A C 1
ATOM 2020 O O . ALA A 1 252 ? -34.861 -32.371 6.676 1.00 48.03 252 ALA A O 1
ATOM 2021 N N . ILE A 1 253 ? -35.973 -30.424 6.644 1.00 50.69 253 ILE A N 1
ATOM 2022 C CA . ILE A 1 253 ? -37.081 -30.875 7.469 1.00 50.69 253 ILE A CA 1
ATOM 2023 C C . ILE A 1 253 ? -37.963 -31.677 6.516 1.00 50.69 253 ILE A C 1
ATOM 2025 O O . ILE A 1 253 ? -38.706 -31.116 5.713 1.00 50.69 253 ILE A O 1
ATOM 2029 N N . ASP A 1 254 ? -37.817 -32.997 6.568 1.00 48.91 254 ASP A N 1
ATOM 2030 C CA . ASP A 1 254 ? -38.678 -33.950 5.879 1.00 48.91 254 ASP A CA 1
ATOM 2031 C C . ASP A 1 254 ? -40.067 -33.926 6.542 1.00 48.91 254 ASP A C 1
ATOM 2033 O O . ASP A 1 254 ? -40.386 -34.708 7.439 1.00 48.91 254 ASP A O 1
ATOM 2037 N N . VAL A 1 255 ? -40.891 -32.951 6.144 1.00 52.22 255 VAL A N 1
ATOM 2038 C CA . VAL A 1 255 ? -42.314 -32.863 6.503 1.00 52.22 255 VAL A CA 1
ATOM 2039 C C . VAL A 1 255 ? -43.109 -33.745 5.539 1.00 52.22 255 VAL A C 1
ATOM 2041 O O . VAL A 1 255 ? -43.935 -33.273 4.765 1.00 52.22 255 VAL A O 1
ATOM 2044 N N . THR A 1 256 ? -42.856 -35.053 5.577 1.00 51.19 256 THR A N 1
ATOM 2045 C CA . THR A 1 256 ? -43.653 -36.032 4.824 1.00 51.19 256 THR A CA 1
ATOM 2046 C C . THR A 1 256 ? -43.909 -37.300 5.634 1.00 51.19 256 THR A C 1
ATOM 2048 O O . THR A 1 256 ? -43.729 -38.425 5.183 1.00 51.19 256 THR A O 1
ATOM 2051 N N . LYS A 1 257 ? -44.387 -37.134 6.870 1.00 50.44 257 LYS A N 1
ATOM 2052 C CA . LYS A 1 257 ? -45.064 -38.203 7.618 1.00 50.44 257 LYS A CA 1
ATOM 2053 C C . LYS A 1 257 ? -46.330 -37.643 8.243 1.00 50.44 257 LYS A C 1
ATOM 2055 O O . LYS A 1 257 ? -46.293 -37.204 9.383 1.00 50.44 257 LYS A O 1
ATOM 2060 N N . ASN A 1 258 ? -47.397 -37.575 7.445 1.00 52.00 258 ASN A N 1
ATOM 2061 C CA . ASN A 1 258 ? -48.801 -37.800 7.826 1.00 52.00 258 ASN A CA 1
ATOM 2062 C C . ASN A 1 258 ? -49.729 -37.207 6.752 1.00 52.00 258 ASN A C 1
ATOM 2064 O O . ASN A 1 258 ? -50.201 -36.081 6.878 1.00 52.00 258 ASN A O 1
ATOM 2068 N N . ALA A 1 259 ? -50.015 -37.986 5.706 1.00 44.88 259 ALA A N 1
ATOM 2069 C CA . ALA A 1 259 ? -51.174 -37.770 4.843 1.00 44.88 259 ALA A CA 1
ATOM 2070 C C . ALA A 1 259 ? -51.875 -39.125 4.587 1.00 44.88 259 ALA A C 1
ATOM 2072 O O . ALA A 1 259 ? -51.172 -40.108 4.329 1.00 44.88 259 ALA A O 1
ATOM 2073 N N . PRO A 1 260 ? -53.218 -39.218 4.693 1.00 51.16 260 PRO A N 1
ATOM 2074 C CA . PRO A 1 260 ? -53.979 -40.452 4.466 1.00 51.16 260 PRO A CA 1
ATOM 2075 C C . PRO A 1 260 ? -54.060 -40.840 2.976 1.00 51.16 260 PRO A C 1
ATOM 2077 O O . PRO A 1 260 ? -53.779 -40.012 2.108 1.00 51.16 260 PRO A O 1
ATOM 2080 N N . PRO A 1 261 ? -54.465 -42.086 2.664 1.00 43.31 261 PRO A N 1
ATOM 2081 C CA . PRO A 1 261 ? -54.291 -42.683 1.346 1.00 43.31 261 PRO A CA 1
ATOM 2082 C C . PRO A 1 261 ? -55.247 -42.076 0.316 1.00 43.31 261 PRO A C 1
ATOM 2084 O O . PRO A 1 261 ? -56.460 -42.047 0.526 1.00 43.31 261 PRO A O 1
ATOM 2087 N N . GLN A 1 262 ? -54.708 -41.664 -0.833 1.00 39.75 262 GLN A N 1
ATOM 2088 C CA . GLN A 1 262 ? -55.491 -41.461 -2.048 1.00 39.75 262 GLN A CA 1
ATOM 2089 C C . GLN A 1 262 ? -55.131 -42.501 -3.109 1.00 39.75 262 GLN A C 1
ATOM 2091 O O . GLN A 1 262 ? -53.970 -42.828 -3.348 1.00 39.75 262 GLN A O 1
ATOM 2096 N N . ILE A 1 263 ? -56.198 -43.042 -3.685 1.00 42.62 263 ILE A N 1
ATOM 2097 C CA . ILE A 1 263 ? -56.267 -44.053 -4.735 1.00 42.62 263 ILE A CA 1
ATOM 2098 C C . ILE A 1 263 ? -56.203 -43.334 -6.096 1.00 42.62 263 ILE A C 1
ATOM 2100 O O . ILE A 1 263 ? -56.668 -42.200 -6.198 1.00 42.62 263 ILE A O 1
ATOM 2104 N N . THR A 1 264 ? -55.762 -44.058 -7.135 1.00 37.06 264 THR A N 1
ATOM 2105 C CA . THR A 1 264 ? -55.887 -43.787 -8.592 1.00 37.06 264 THR A CA 1
ATOM 2106 C C . THR A 1 264 ? -54.853 -42.814 -9.184 1.00 37.06 264 THR A C 1
ATOM 2108 O O . THR A 1 264 ? -54.522 -41.817 -8.566 1.00 37.06 264 THR A O 1
ATOM 2111 N N . ASN A 1 265 ? -54.276 -42.992 -10.377 1.00 35.34 265 ASN A N 1
ATOM 2112 C CA . ASN A 1 265 ? -54.335 -44.042 -11.396 1.00 35.34 265 ASN A CA 1
ATOM 2113 C C . ASN A 1 265 ? -53.029 -44.019 -12.210 1.00 35.34 265 ASN A C 1
ATOM 2115 O O . ASN A 1 265 ? -52.406 -42.977 -12.400 1.00 35.34 265 ASN A O 1
ATOM 2119 N N . SER A 1 266 ? -52.664 -45.187 -12.727 1.00 38.00 266 SER A N 1
ATOM 2120 C CA . SER A 1 266 ? -51.565 -45.443 -13.652 1.00 38.00 266 SER A CA 1
ATOM 2121 C C . SER A 1 266 ? -51.697 -44.648 -14.955 1.00 38.00 266 SER A C 1
ATOM 2123 O O . SER A 1 266 ? -52.746 -44.693 -15.593 1.00 38.00 266 SER A O 1
ATOM 2125 N N . THR A 1 267 ? -50.621 -44.021 -15.433 1.00 38.88 267 THR A N 1
ATOM 2126 C CA . THR A 1 267 ? -50.391 -43.833 -16.876 1.00 38.88 267 THR A CA 1
ATOM 2127 C C . THR A 1 267 ? -48.893 -43.842 -17.170 1.00 38.88 267 THR A C 1
ATOM 2129 O O . THR A 1 267 ? -48.117 -43.016 -16.700 1.00 38.88 267 THR A O 1
ATOM 2132 N N . THR A 1 268 ? -48.533 -44.857 -17.942 1.00 37.06 268 THR A N 1
ATOM 2133 C CA . THR A 1 268 ? -47.246 -45.199 -18.537 1.00 37.06 268 THR A CA 1
ATOM 2134 C C . THR A 1 268 ? -46.773 -44.150 -19.546 1.00 37.06 268 THR A C 1
ATOM 2136 O O . THR A 1 268 ? -47.541 -43.771 -20.424 1.00 37.06 268 THR A O 1
ATOM 2139 N N . SER A 1 269 ? -45.486 -43.784 -19.519 1.00 43.19 269 SER A N 1
ATOM 2140 C CA . SER A 1 269 ? -44.746 -43.395 -20.730 1.00 43.19 269 SER A CA 1
ATOM 2141 C C . SER A 1 269 ? -43.239 -43.597 -20.539 1.00 43.19 269 SER A C 1
ATOM 2143 O O . SER A 1 269 ? -42.597 -42.920 -19.741 1.00 43.19 269 SER A O 1
ATOM 2145 N N . GLN A 1 270 ? -42.704 -44.558 -21.294 1.00 38.41 270 GLN A N 1
ATOM 2146 C CA . GLN A 1 270 ? -41.286 -44.874 -21.507 1.00 38.41 270 GLN A CA 1
ATOM 2147 C C . GLN A 1 270 ? -40.622 -43.764 -22.350 1.00 38.41 270 GLN A C 1
ATOM 2149 O O . GLN A 1 270 ? -41.222 -43.301 -23.312 1.00 38.41 270 GLN A O 1
ATOM 2154 N N . GLY A 1 271 ? -39.453 -43.235 -21.967 1.00 38.78 271 GLY A N 1
ATOM 2155 C CA . GLY A 1 271 ? -38.123 -43.618 -22.488 1.00 38.78 271 GLY A CA 1
ATOM 2156 C C . GLY A 1 271 ? -37.534 -42.493 -23.376 1.00 38.78 271 GLY A C 1
ATOM 2157 O O . GLY A 1 271 ? -38.272 -41.566 -23.699 1.00 38.78 271 GLY A O 1
ATOM 2158 N N . PRO A 1 272 ? -36.267 -42.539 -23.845 1.00 54.53 272 PRO A N 1
ATOM 2159 C CA . PRO A 1 272 ? -35.107 -43.290 -23.371 1.00 54.53 272 PRO A CA 1
ATOM 2160 C C . PRO A 1 272 ? -33.836 -42.419 -23.160 1.00 54.53 272 PRO A C 1
ATOM 2162 O O . PRO A 1 272 ? -33.804 -41.209 -23.360 1.00 54.53 272 PRO A O 1
ATOM 2165 N N . ALA A 1 273 ? -32.778 -43.110 -22.735 1.00 38.56 273 ALA A N 1
ATOM 2166 C CA . ALA A 1 273 ? -31.442 -42.650 -22.371 1.00 38.56 273 ALA A CA 1
ATOM 2167 C C . ALA A 1 273 ? -30.492 -42.340 -23.547 1.00 38.56 273 ALA A C 1
ATOM 2169 O O . ALA A 1 273 ? -30.569 -42.992 -24.585 1.00 38.56 273 ALA A O 1
ATOM 2170 N N . SER A 1 274 ? -29.509 -41.458 -23.313 1.00 37.62 274 SER A N 1
ATOM 2171 C CA . SER A 1 274 ? -28.115 -41.476 -23.832 1.00 37.62 274 SER A CA 1
ATOM 2172 C C . SER A 1 274 ? -27.477 -40.090 -23.627 1.00 37.62 274 SER A C 1
ATOM 2174 O O . SER A 1 274 ? -28.173 -39.095 -23.724 1.00 37.62 274 SER A O 1
ATOM 2176 N N . ALA A 1 275 ? -26.192 -39.885 -23.347 1.00 39.22 275 ALA A N 1
ATOM 2177 C CA . ALA A 1 275 ? -25.043 -40.769 -23.341 1.00 39.22 275 ALA A CA 1
ATOM 2178 C C . ALA A 1 275 ? -23.978 -40.245 -22.364 1.00 39.22 275 ALA A C 1
ATOM 2180 O O . ALA A 1 275 ? -23.877 -39.064 -22.041 1.00 39.22 275 ALA A O 1
ATOM 2181 N N . ARG A 1 276 ? -23.169 -41.204 -21.939 1.00 37.59 276 ARG A N 1
ATOM 2182 C CA . ARG A 1 276 ? -21.990 -41.142 -21.088 1.00 37.59 276 ARG A CA 1
ATOM 2183 C C . ARG A 1 276 ? -20.769 -40.849 -21.964 1.00 37.59 276 ARG A C 1
ATOM 2185 O O . ARG A 1 276 ? -20.512 -41.639 -22.864 1.00 37.59 276 ARG A O 1
ATOM 2192 N N . VAL A 1 277 ? -19.989 -39.804 -21.675 1.00 41.94 277 VAL A N 1
ATOM 2193 C CA . VAL A 1 277 ? -18.576 -39.721 -22.096 1.00 41.94 277 VAL A CA 1
ATOM 2194 C C . VAL A 1 277 ? -17.739 -39.055 -20.998 1.00 41.94 277 VAL A C 1
ATOM 2196 O O . VAL A 1 277 ? -17.953 -37.915 -20.604 1.00 41.94 277 VAL A O 1
ATOM 2199 N N . THR A 1 278 ? -16.767 -39.805 -20.507 1.00 41.50 278 THR A N 1
ATOM 2200 C CA . THR A 1 278 ? -15.523 -39.406 -19.822 1.00 41.50 278 THR A CA 1
ATOM 2201 C C . THR A 1 278 ? -14.542 -40.552 -20.124 1.00 41.50 278 THR A C 1
ATOM 2203 O O . THR A 1 278 ? -15.018 -41.634 -20.489 1.00 41.50 278 THR A O 1
ATOM 2206 N N . PRO A 1 279 ? -13.225 -40.466 -19.870 1.00 57.34 279 PRO A N 1
ATOM 2207 C CA . PRO A 1 279 ? -12.292 -39.336 -19.750 1.00 57.34 279 PRO A CA 1
ATOM 2208 C C . PRO A 1 279 ? -11.050 -39.536 -20.669 1.00 57.34 279 PRO A C 1
ATOM 2210 O O . PRO A 1 279 ? -10.887 -40.590 -21.271 1.00 57.34 279 PRO A O 1
ATOM 2213 N N . LEU A 1 280 ? -10.117 -38.579 -20.721 1.00 37.38 280 LEU A N 1
ATOM 2214 C CA . LEU A 1 280 ? -8.691 -38.851 -21.003 1.00 37.38 280 LEU A CA 1
ATOM 2215 C C . LEU A 1 280 ? -7.869 -37.717 -20.350 1.00 37.38 280 LEU A C 1
ATOM 2217 O O . LEU A 1 280 ? -8.085 -36.549 -20.650 1.00 37.38 280 LEU A O 1
ATOM 2221 N N . ALA A 1 281 ? -7.186 -37.992 -19.234 1.00 33.84 281 ALA A N 1
ATOM 2222 C CA . ALA A 1 281 ? -5.754 -38.325 -19.167 1.00 33.84 281 ALA A CA 1
ATOM 2223 C C . ALA A 1 281 ? -4.869 -37.134 -19.594 1.00 33.84 281 ALA A C 1
ATOM 2225 O O . ALA A 1 281 ? -4.839 -36.749 -20.753 1.00 33.84 281 ALA A O 1
ATOM 2226 N N . SER A 1 282 ? -4.227 -36.448 -18.648 1.00 33.03 282 SER A N 1
ATOM 2227 C CA . SER A 1 282 ? -2.845 -36.723 -18.211 1.00 33.03 282 SER A CA 1
ATOM 2228 C C . SER A 1 282 ? -1.897 -35.665 -18.772 1.00 33.03 282 SER A C 1
ATOM 2230 O O . SER A 1 282 ? -1.702 -35.584 -19.975 1.00 33.03 282 SER A O 1
ATOM 2232 N N . SER A 1 283 ? -1.227 -34.906 -17.911 1.00 40.38 283 SER A N 1
ATOM 2233 C CA . SER A 1 283 ? 0.193 -35.172 -17.667 1.00 40.38 283 SER A CA 1
ATOM 2234 C C . SER A 1 283 ? 0.765 -34.173 -16.671 1.00 40.38 283 SER A C 1
ATOM 2236 O O . SER A 1 283 ? 0.798 -32.965 -16.889 1.00 40.38 283 SER A O 1
ATOM 2238 N N . ASN A 1 284 ? 1.294 -34.752 -15.600 1.00 35.66 284 ASN A N 1
ATOM 2239 C CA . ASN A 1 284 ? 2.301 -34.178 -14.730 1.00 35.66 284 ASN A CA 1
ATOM 2240 C C . ASN A 1 284 ? 3.460 -33.577 -15.536 1.00 35.66 284 ASN A C 1
ATOM 2242 O O . ASN A 1 284 ? 3.960 -34.207 -16.472 1.00 35.66 284 ASN A O 1
ATOM 2246 N N . ARG A 1 285 ? 3.981 -32.441 -15.070 1.00 43.34 285 ARG A N 1
ATOM 2247 C CA . ARG A 1 285 ? 5.426 -32.195 -15.077 1.00 43.34 285 ARG A CA 1
ATOM 2248 C C . ARG A 1 285 ? 5.822 -31.371 -13.862 1.00 43.34 285 ARG A C 1
ATOM 2250 O O . ARG A 1 285 ? 5.754 -30.149 -13.842 1.00 43.34 285 ARG A O 1
ATOM 2257 N N . SER A 1 286 ? 6.242 -32.109 -12.847 1.00 34.09 286 SER A N 1
ATOM 2258 C CA . SER A 1 286 ? 7.150 -31.665 -11.805 1.00 34.09 286 SER A CA 1
ATOM 2259 C C . SER A 1 286 ? 8.460 -31.211 -12.455 1.00 34.09 286 SER A C 1
ATOM 2261 O O . SER A 1 286 ? 9.037 -31.957 -13.245 1.00 34.09 286 SER A O 1
ATOM 2263 N N . PHE A 1 287 ? 8.953 -30.029 -12.096 1.00 37.53 287 PHE A N 1
ATOM 2264 C CA . PHE A 1 287 ? 10.381 -29.739 -12.163 1.00 37.53 287 PHE A CA 1
ATOM 2265 C C . PHE A 1 287 ? 10.854 -29.319 -10.779 1.00 37.53 287 PHE A C 1
ATOM 2267 O O . PHE A 1 287 ? 10.326 -28.402 -10.155 1.00 37.53 287 PHE A O 1
ATOM 2274 N N . VAL A 1 288 ? 11.827 -30.089 -10.313 1.00 38.81 288 VAL A N 1
ATOM 2275 C CA . VAL A 1 288 ? 12.523 -30.008 -9.041 1.00 38.81 288 VAL A CA 1
ATOM 2276 C C . VAL A 1 288 ? 13.933 -29.483 -9.335 1.00 38.81 288 VAL A C 1
ATOM 2278 O O . VAL A 1 288 ? 14.566 -29.948 -10.278 1.00 38.81 288 VAL A O 1
ATOM 2281 N N . ASN A 1 289 ? 14.390 -28.572 -8.471 1.00 34.25 289 ASN A N 1
ATOM 2282 C CA . ASN A 1 289 ? 15.771 -28.202 -8.117 1.00 34.25 289 ASN A CA 1
ATOM 2283 C C . ASN A 1 289 ? 16.723 -27.544 -9.136 1.00 34.25 289 ASN A C 1
ATOM 2285 O O . ASN A 1 289 ? 17.080 -28.127 -10.151 1.00 34.25 289 ASN A O 1
ATOM 2289 N N . ALA A 1 290 ? 17.297 -26.405 -8.714 1.00 35.69 290 ALA A N 1
ATOM 2290 C CA . ALA A 1 290 ? 18.739 -26.231 -8.436 1.00 35.69 290 ALA A CA 1
ATOM 2291 C C . ALA A 1 290 ? 18.974 -24.842 -7.784 1.00 35.69 290 ALA A C 1
ATOM 2293 O O . ALA A 1 290 ? 18.556 -23.827 -8.327 1.00 35.69 290 ALA A O 1
ATOM 2294 N N . SER A 1 291 ? 19.413 -24.789 -6.518 1.00 34.91 291 SER A N 1
ATOM 2295 C CA . SER A 1 291 ? 20.805 -24.521 -6.071 1.00 34.91 291 SER A CA 1
ATOM 2296 C C . SER A 1 291 ? 21.201 -23.035 -6.134 1.00 34.91 291 SER A C 1
ATOM 2298 O O . SER A 1 291 ? 21.360 -22.467 -7.204 1.00 34.91 291 SER A O 1
ATOM 2300 N N . VAL A 1 292 ? 21.193 -22.319 -5.003 1.00 38.19 292 VAL A N 1
ATOM 2301 C CA . VAL A 1 292 ? 22.339 -22.087 -4.086 1.00 38.19 292 VAL A CA 1
ATOM 2302 C C . VAL A 1 292 ? 23.528 -21.409 -4.779 1.00 38.19 292 VAL A C 1
ATOM 2304 O O . VAL A 1 292 ? 24.332 -22.054 -5.443 1.00 38.19 292 VAL A O 1
ATOM 2307 N N . GLY A 1 293 ? 23.666 -20.102 -4.540 1.00 34.91 293 GLY A N 1
ATOM 2308 C CA . GLY A 1 293 ? 24.846 -19.302 -4.862 1.00 34.91 293 GLY A CA 1
ATOM 2309 C C . GLY A 1 293 ? 25.185 -18.381 -3.693 1.00 34.91 293 GLY A C 1
ATOM 2310 O O . GLY A 1 293 ? 24.614 -17.306 -3.543 1.00 34.91 293 GLY A O 1
ATOM 2311 N N . THR A 1 294 ? 26.085 -18.846 -2.834 1.00 35.69 294 THR A N 1
ATOM 2312 C CA . THR A 1 294 ? 26.661 -18.125 -1.696 1.00 35.69 294 THR A CA 1
ATOM 2313 C C . THR A 1 294 ? 27.648 -17.068 -2.197 1.00 35.69 294 THR A C 1
ATOM 2315 O O . THR A 1 294 ? 28.658 -17.421 -2.800 1.00 35.69 294 THR A O 1
ATOM 2318 N N . LEU A 1 295 ? 27.417 -15.786 -1.903 1.00 40.34 295 LEU A N 1
ATOM 2319 C CA . LEU A 1 295 ? 28.444 -14.748 -2.036 1.00 40.34 295 LEU A CA 1
ATOM 2320 C C . LEU A 1 295 ? 29.111 -14.528 -0.676 1.00 40.34 295 LEU A C 1
ATOM 2322 O O . LEU A 1 295 ? 28.525 -13.976 0.251 1.00 40.34 295 LEU A O 1
ATOM 2326 N N . LYS A 1 296 ? 30.352 -15.011 -0.577 1.00 39.38 296 LYS A N 1
ATOM 2327 C CA . LYS A 1 296 ? 31.329 -14.602 0.431 1.00 39.38 296 LYS A CA 1
ATOM 2328 C C . LYS A 1 296 ? 31.914 -13.260 -0.002 1.00 39.38 296 LYS A C 1
ATOM 2330 O O . LYS A 1 296 ? 32.538 -13.195 -1.057 1.00 39.38 296 LYS A O 1
ATOM 2335 N N . THR A 1 297 ? 31.802 -12.243 0.840 1.00 42.62 297 THR A N 1
ATOM 2336 C CA . THR A 1 297 ? 32.665 -11.059 0.780 1.00 42.62 297 THR A CA 1
ATOM 2337 C C . THR A 1 297 ? 33.723 -11.208 1.864 1.00 42.62 297 THR A C 1
ATOM 2339 O O . THR A 1 297 ? 33.405 -11.456 3.028 1.00 42.62 297 THR A O 1
ATOM 2342 N N . LYS A 1 298 ? 34.990 -11.132 1.462 1.00 50.75 298 LYS A N 1
ATOM 2343 C CA . LYS A 1 298 ? 36.156 -11.119 2.341 1.00 50.75 298 LYS A CA 1
ATOM 2344 C C . LYS A 1 298 ? 37.006 -9.914 1.941 1.00 50.75 298 LYS A C 1
ATOM 2346 O O . LYS A 1 298 ? 37.284 -9.772 0.752 1.00 50.75 298 LYS A O 1
ATOM 2351 N N . ILE A 1 299 ? 37.463 -9.215 2.983 1.00 50.38 299 ILE A N 1
ATOM 2352 C CA . ILE A 1 299 ? 38.402 -8.082 3.045 1.00 50.38 299 ILE A CA 1
ATOM 2353 C C . ILE A 1 299 ? 37.758 -6.732 2.738 1.00 50.38 299 ILE A C 1
ATOM 2355 O O . ILE A 1 299 ? 37.420 -6.473 1.566 1.00 50.38 299 ILE A O 1
#

Mean predicted aligned error: 13.68 Å

Solvent-accessible surface area (backbone atoms only — not comparable to full-atom values): 18562 Å² total; per-residue (Å²): 136,80,81,80,80,75,76,55,68,72,59,48,63,70,45,41,65,60,47,58,68,66,66,52,70,75,42,76,82,44,45,62,53,52,48,52,52,51,43,48,28,61,75,71,65,38,58,69,57,45,39,51,45,32,52,49,53,34,52,54,54,71,71,48,57,70,91,43,37,72,78,38,44,49,54,45,56,37,50,45,54,65,37,83,72,31,71,81,47,42,78,35,68,48,50,19,51,28,52,45,51,48,53,33,48,46,39,55,66,57,36,45,80,78,77,75,86,70,74,67,37,54,40,80,68,65,53,79,92,56,97,78,49,64,67,39,48,56,50,26,56,48,31,50,27,38,82,45,48,62,50,76,44,80,42,56,71,72,55,49,55,52,54,50,50,43,65,50,73,78,54,94,74,90,62,74,47,54,50,77,50,83,57,96,53,32,40,36,44,29,59,42,64,48,69,59,52,49,50,41,52,54,36,49,52,32,44,53,50,52,50,54,56,62,66,70,36,50,62,70,49,48,38,55,28,37,48,88,49,32,66,43,53,75,68,65,44,67,76,81,76,82,77,69,81,73,70,80,80,68,78,80,76,81,88,79,84,88,77,83,94,80,82,89,80,92,81,90,81,86,84,86,88,84,83,91,86,84,87,81,83,88,80,89,79,88,85,82,90,82,83,92,83,87,83,84,87,80,136

Organism: Mollisia scopiformis (NCBI:txid149040)

Sequence (299 aa):
MSKDKKIPSYLFEILLPSAIESLGISDSASHQNIIEVLSHCQTLGLSSELQRMTAKMTRKALEIRDEHLDSVCLPVFRLILSSKDASNILNLGPVQAMYRNVLNYYISRCVQPKPVFNQDWHRARRGCGKPRCSECKTLDEFLTSSTQSFTELRCKAQIQIHLDSQLQTAYPWREQLYETTQARGVMTVKKIPTEFNHELRVWEQRQNQAKKVLLSFEQGSLKVVLGDAFGIIMSLQTLHFDHKPTPPETPAIDVTKNAPPQITNSTTSQGPASARVTPLASSNRSFVNASVGTLKTKI

pLDDT: mean 78.79, std 20.56, range [33.03, 97.69]